Protein 3U8E (pdb70)

Secondary structure (DSSP, 8-state):
--S-EEGGGGT---PPPB--S-SS-TTTTHHHHHHHHHHHHHS----B-HHHHHHH-----HHHHHHHHHHHT-B-BTTTS---SS-------S---B---EEEEPPS-HHHHHHHHHHS-EEEEE---SHHHHT---SS-B--TT----GGG--EEEEEEEEEESSTT-EEEEEE-SB-TTSTBTTEEEEE-S-S-TT-GGGTTSS-EEEE----

Structure (mmCIF, N/CA/C/O backbone):
data_3U8E
#
_entry.id   3U8E
#
_cell.length_a   97.970
_cell.length_b   97.970
_cell.length_c   48.780
_cell.angle_alpha   90.00
_cell.angle_beta   90.00
_cell.angle_gamma   120.00
#
_symmetry.space_group_name_H-M   'H 3'
#
loop_
_entity.id
_entity.type
_entity.pdbx_description
1 polymer 'Papain-like Cysteine Protease'
2 non-polymer 'SODIUM ION'
3 non-polymer 'SULFATE ION'
4 non-polymer GLYCEROL
5 water water
#
loop_
_atom_site.group_PDB
_atom_site.id
_atom_site.type_symbol
_atom_site.label_atom_id
_atom_site.label_alt_id
_atom_site.label_comp_id
_atom_site.label_asym_id
_atom_site.label_entity_id
_atom_site.label_seq_id
_atom_site.pdbx_PDB_ins_code
_atom_site.Cartn_x
_atom_site.Cartn_y
_atom_site.Cartn_z
_atom_site.occupancy
_atom_site.B_iso_or_equiv
_atom_site.auth_seq_id
_atom_site.auth_comp_id
_atom_site.auth_asym_id
_atom_site.auth_atom_id
_atom_site.pdbx_PDB_model_num
ATOM 1 N N . ALA A 1 1 ? -9.643 -19.926 -19.300 1.00 22.48 1 ALA A N 1
ATOM 2 C CA . ALA A 1 1 ? -8.470 -19.404 -18.591 1.00 19.99 1 ALA A CA 1
ATOM 3 C C . ALA A 1 1 ? -7.316 -19.229 -19.628 1.00 18.89 1 ALA A C 1
ATOM 4 O O . ALA A 1 1 ? -7.291 -19.890 -20.677 1.00 20.04 1 ALA A O 1
ATOM 6 N N . PRO A 1 2 ? -6.331 -18.408 -19.306 1.00 16.34 2 PRO A N 1
ATOM 7 C CA . PRO A 1 2 ? -5.144 -18.277 -20.194 1.00 14.72 2 PRO A CA 1
ATOM 8 C C . PRO A 1 2 ? -4.306 -19.534 -20.227 1.00 12.92 2 PRO A C 1
ATOM 9 O O . PRO A 1 2 ? -4.460 -20.417 -19.360 1.00 13.30 2 PRO A O 1
ATOM 13 N N . ALA A 1 3 ? -3.445 -19.624 -21.230 1.00 12.47 3 ALA A N 1
ATOM 14 C CA . ALA A 1 3 ? -2.515 -20.745 -21.332 1.00 12.83 3 ALA A CA 1
ATOM 15 C C . ALA A 1 3 ? -1.426 -20.762 -20.258 1.00 12.80 3 ALA A C 1
ATOM 16 O O . ALA A 1 3 ? -0.926 -21.847 -19.892 1.00 13.07 3 ALA A O 1
ATOM 18 N N . SER A 1 4 ? -1.113 -19.602 -19.687 1.00 11.54 4 SER A N 1
ATOM 19 C CA .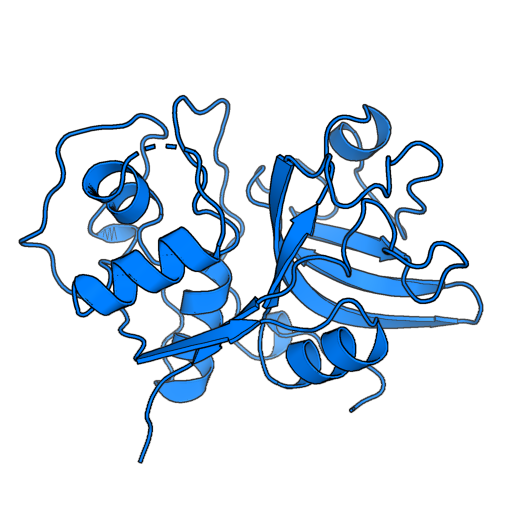 SER A 1 4 ? -0.195 -19.582 -18.586 1.00 11.36 4 SER A CA 1
ATOM 20 C C . SER A 1 4 ? -0.465 -18.341 -17.737 1.00 11.76 4 SER A C 1
ATOM 21 O O . SER A 1 4 ? -1.115 -17.403 -18.143 1.00 12.69 4 SER A O 1
ATOM 24 N N . ILE A 1 5 ? 0.013 -18.403 -16.507 1.00 9.88 5 ILE A N 1
ATOM 25 C CA . ILE A 1 5 ? 0.003 -17.236 -15.605 1.00 10.74 5 ILE A CA 1
ATOM 26 C C . ILE A 1 5 ? 1.117 -17.430 -14.586 1.00 9.92 5 ILE A C 1
ATOM 27 O O . ILE A 1 5 ? 1.437 -18.542 -14.184 1.00 9.80 5 ILE A O 1
ATOM 32 N N . ASP A 1 6 ? 1.677 -16.308 -14.155 1.00 9.72 6 ASP A N 1
ATOM 33 C CA . ASP A 1 6 ? 2.663 -16.360 -13.062 1.00 10.65 6 ASP A CA 1
ATOM 34 C C . ASP A 1 6 ? 2.434 -15.147 -12.183 1.00 9.64 6 ASP A C 1
ATOM 35 O O . ASP A 1 6 ? 2.842 -14.032 -12.533 1.00 10.81 6 ASP A O 1
ATOM 40 N N . TRP A 1 7 ? 1.768 -15.367 -11.018 1.00 9.54 7 TRP A N 1
ATOM 41 C CA . TRP A 1 7 ? 1.423 -14.217 -10.158 1.00 9.50 7 TRP A CA 1
ATOM 42 C C . TRP A 1 7 ? 2.651 -13.520 -9.596 1.00 8.04 7 TRP A C 1
ATOM 43 O O . TRP A 1 7 ? 2.558 -12.381 -9.113 1.00 9.96 7 TRP A O 1
ATOM 54 N N . ARG A 1 8 ? 3.837 -14.150 -9.639 1.00 9.65 8 ARG A N 1
ATOM 55 C CA . ARG A 1 8 ? 5.039 -13.475 -9.159 1.00 9.96 8 ARG A CA 1
ATOM 56 C C . ARG A 1 8 ? 5.359 -12.295 -10.057 1.00 10.80 8 ARG A C 1
ATOM 57 O O . ARG A 1 8 ? 5.914 -11.324 -9.652 1.00 13.18 8 ARG A O 1
ATOM 65 N N . LYS A 1 9 ? 5.073 -12.403 -11.362 1.00 12.02 9 LYS A N 1
ATOM 66 C CA . LYS A 1 9 ? 5.315 -11.336 -12.347 1.00 13.82 9 LYS A CA 1
ATOM 67 C C . LYS A 1 9 ? 4.233 -10.279 -12.317 1.00 14.76 9 LYS A C 1
ATOM 68 O O . LYS A 1 9 ? 4.323 -9.250 -12.951 1.00 18.52 9 LYS A O 1
ATOM 74 N N . LYS A 1 10 ? 3.178 -10.554 -11.585 1.00 14.44 10 LYS A N 1
ATOM 75 C CA . LYS A 1 10 ? 2.028 -9.630 -11.504 1.00 14.24 10 LYS A CA 1
ATOM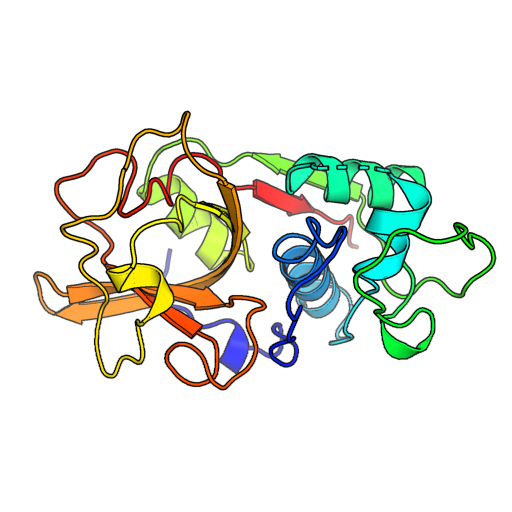 76 C C . LYS A 1 10 ? 1.889 -8.935 -10.185 1.00 14.40 10 LYS A C 1
ATOM 77 O O . LYS A 1 10 ? 0.826 -8.411 -9.827 1.00 17.96 10 LYS A O 1
ATOM 83 N N . GLY A 1 11 ? 2.925 -8.991 -9.368 1.00 13.97 11 GLY A N 1
ATOM 84 C CA . GLY A 1 11 ? 3.006 -8.208 -8.119 1.00 13.83 11 GLY A CA 1
ATOM 85 C C . GLY A 1 11 ? 2.150 -8.764 -7.003 1.00 11.29 11 GLY A C 1
ATOM 86 O O . GLY A 1 11 ? 1.691 -8.020 -6.089 1.00 13.48 11 GLY A O 1
ATOM 87 N N . ALA A 1 12 ? 1.865 -10.075 -6.985 1.00 9.80 12 ALA A N 1
ATOM 88 C CA . ALA A 1 12 ? 0.935 -10.633 -5.961 1.00 8.69 12 ALA A CA 1
ATOM 89 C C . ALA A 1 12 ? 1.611 -11.665 -5.064 1.00 7.67 12 ALA A C 1
ATOM 90 O O . ALA A 1 12 ? 0.840 -12.284 -4.302 1.00 9.26 12 ALA A O 1
ATOM 92 N N . VAL A 1 13 ? 2.936 -11.828 -5.074 1.00 7.36 13 VAL A N 1
ATOM 93 C CA . VAL A 1 13 ? 3.599 -12.867 -4.311 1.00 7.49 13 VAL A CA 1
ATOM 94 C C . VAL A 1 13 ? 4.748 -12.230 -3.539 1.00 8.71 13 VAL A C 1
ATOM 95 O O . VAL A 1 13 ? 5.565 -11.454 -4.108 1.00 8.82 13 VAL A O 1
ATOM 99 N N . THR A 1 14 ? 4.781 -12.461 -2.235 1.00 8.06 14 THR A N 1
ATOM 100 C CA . THR A 1 14 ? 5.859 -11.969 -1.364 1.00 8.16 14 THR A CA 1
ATOM 101 C C . THR A 1 14 ? 7.070 -12.924 -1.390 1.00 8.07 14 THR A C 1
ATOM 102 O O . THR A 1 14 ? 7.047 -13.983 -2.024 1.00 9.25 14 THR A O 1
ATOM 106 N N . SER A 1 15 ? 8.155 -12.510 -0.719 1.00 9.34 15 SER A N 1
ATOM 107 C CA . SER A 1 15 ? 9.326 -13.344 -0.632 1.00 9.26 15 SER A CA 1
ATOM 108 C C . SER A 1 15 ? 9.022 -14.765 -0.085 1.00 7.92 15 SER A C 1
ATOM 109 O O . SER A 1 15 ? 8.076 -14.947 0.690 1.00 8.96 15 SER A O 1
ATOM 112 N N . VAL A 1 16 ? 9.867 -15.743 -0.458 1.00 8.77 16 VAL A N 1
ATOM 113 C CA . VAL A 1 16 ? 9.799 -17.028 0.093 1.00 8.45 16 VAL A CA 1
ATOM 114 C C . VAL A 1 16 ? 10.230 -17.012 1.585 1.00 10.38 16 VAL A C 1
ATOM 115 O O . VAL A 1 16 ? 11.275 -16.464 1.940 1.00 10.55 16 VAL A O 1
ATOM 119 N N . LYS A 1 17 ? 9.436 -17.632 2.456 1.00 8.93 17 LYS A N 1
ATOM 120 C CA . LYS A 1 17 ? 9.722 -17.713 3.898 1.00 9.70 17 LYS A CA 1
ATOM 121 C C . LYS A 1 17 ? 10.362 -19.072 4.206 1.00 10.00 17 LYS A C 1
ATOM 122 O O . LYS A 1 17 ? 10.268 -20.043 3.425 1.00 10.31 17 LYS A O 1
ATOM 128 N N . ASP A 1 18 ? 11.029 -19.137 5.366 1.00 10.41 18 ASP A N 1
ATOM 129 C CA . ASP A 1 18 ? 11.690 -20.338 5.816 1.00 12.32 18 ASP A CA 1
ATOM 130 C C . ASP A 1 18 ? 11.171 -20.714 7.184 1.00 12.13 18 ASP A C 1
ATOM 131 O O . ASP A 1 18 ? 11.523 -20.092 8.226 1.00 13.17 18 ASP A O 1
ATOM 136 N N . GLN A 1 19 ? 10.364 -21.754 7.227 1.00 11.99 19 GLN A N 1
ATOM 137 C CA . GLN A 1 19 ? 9.799 -22.158 8.517 1.00 12.79 19 GLN A CA 1
ATOM 138 C C . GLN A 1 19 ? 10.736 -22.862 9.442 1.00 13.42 19 GLN A C 1
ATOM 139 O O . GLN A 1 19 ? 10.484 -22.918 10.674 1.00 15.11 19 GLN A O 1
ATOM 145 N N . GLY A 1 20 ? 11.859 -23.336 8.959 1.00 14.32 20 GLY A N 1
ATOM 146 C CA . GLY A 1 20 ? 12.747 -24.073 9.805 1.00 16.66 20 GLY A CA 1
ATOM 147 C C . GLY A 1 20 ? 12.158 -25.392 10.258 1.00 17.57 20 GLY A C 1
ATOM 148 O O . GLY A 1 20 ? 11.273 -25.963 9.608 1.00 18.23 20 GLY A O 1
ATOM 149 N N . ALA A 1 21 ? 12.609 -25.868 11.385 1.00 18.67 21 ALA A N 1
ATOM 150 C CA . A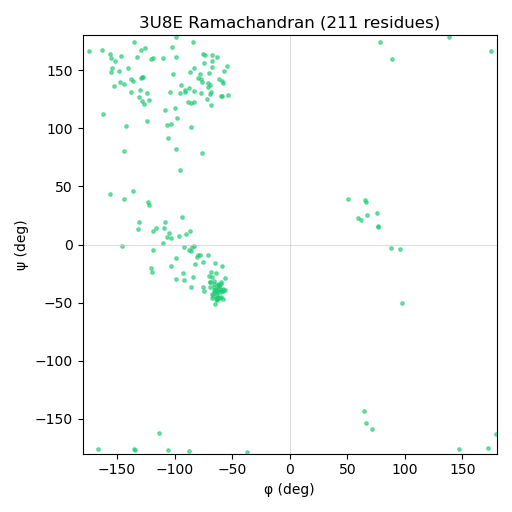LA A 1 21 ? 12.112 -27.094 12.010 1.00 18.00 21 ALA A CA 1
ATOM 151 C C . ALA A 1 21 ? 11.126 -26.605 13.090 1.00 17.57 21 ALA A C 1
ATOM 152 O O . ALA A 1 21 ? 11.450 -26.530 14.271 1.00 20.34 21 ALA A O 1
ATOM 154 N N . CYS A 1 22 ? 9.927 -26.321 12.696 1.00 19.39 22 CYS A N 1
ATOM 155 C CA . CYS A 1 22 ? 9.052 -25.618 13.584 1.00 19.40 22 CYS A CA 1
ATOM 156 C C . CYS A 1 22 ? 8.362 -26.544 14.567 1.00 19.05 22 CYS A C 1
ATOM 157 O O . CYS A 1 22 ? 8.160 -27.760 14.308 1.00 20.64 22 CYS A O 1
ATOM 160 N N . GLY A 1 23 ? 8.026 -25.985 15.727 1.00 20.21 23 GLY A N 1
ATOM 161 C CA . GLY A 1 23 ? 7.114 -26.649 16.629 1.00 22.46 23 GLY A CA 1
ATOM 162 C C . GLY A 1 23 ? 5.683 -26.538 16.112 1.00 21.11 23 GLY A C 1
ATOM 163 O O . GLY A 1 23 ? 4.924 -27.480 16.293 1.00 21.78 23 GLY A O 1
ATOM 164 N N . MET A 1 24 ? 5.282 -25.394 15.494 1.00 19.51 24 MET A N 1
ATOM 165 C CA . MET A 1 24 ? 3.887 -25.212 15.063 1.00 17.94 24 MET A CA 1
ATOM 166 C C . MET A 1 24 ? 3.929 -24.095 14.069 1.00 17.39 24 MET A C 1
ATOM 167 O O . MET A 1 24 ? 4.248 -22.954 14.415 1.00 17.40 24 MET A O 1
ATOM 172 N N . CYS A 1 25 ? 3.653 -24.436 12.824 1.00 15.32 25 CYS A N 1
ATOM 173 C CA . CYS A 1 25 ? 3.786 -23.444 11.751 1.00 14.92 25 CYS A CA 1
ATOM 174 C C . CYS A 1 25 ? 2.900 -23.822 10.571 1.00 12.19 25 CYS A C 1
ATOM 175 O O . CYS A 1 25 ? 3.295 -23.697 9.401 1.00 16.43 25 CYS A O 1
ATOM 178 N N . TRP A 1 26 ? 1.690 -24.238 10.850 1.00 14.10 26 TRP A N 1
ATOM 179 C CA . TRP A 1 26 ? 0.819 -24.865 9.843 1.00 13.63 26 TRP A CA 1
ATOM 180 C C . TRP A 1 26 ? 0.154 -23.912 8.872 1.00 14.06 26 TRP A C 1
ATOM 181 O O . TRP A 1 26 ? -0.451 -24.385 7.939 1.00 14.63 26 TRP A O 1
ATOM 192 N N . ALA A 1 27 ? 0.244 -22.589 9.112 1.00 12.93 27 ALA A N 1
ATOM 193 C CA . ALA A 1 27 ? -0.518 -21.620 8.328 1.00 12.42 27 ALA A CA 1
ATOM 194 C C . ALA A 1 27 ? 0.176 -21.062 7.122 1.00 12.68 27 ALA A C 1
ATOM 195 O O . ALA A 1 27 ? -0.452 -20.246 6.424 1.00 12.41 27 ALA A O 1
ATOM 197 N N . PHE A 1 28 ? 1.458 -21.438 6.836 1.00 12.40 28 PHE A N 1
ATOM 198 C CA . PHE A 1 28 ? 2.077 -20.985 5.580 1.00 13.54 28 PHE A CA 1
ATOM 199 C C . PHE A 1 28 ? 1.273 -21.729 4.513 1.00 16.93 28 PHE A C 1
ATOM 200 O O . PHE A 1 28 ? 0.601 -22.773 4.740 1.00 18.58 28 PHE A O 1
ATOM 208 N N . GLY A 1 29 ? 1.235 -21.130 3.392 1.00 15.78 29 GLY A N 1
ATOM 209 C CA . GLY A 1 29 ? 0.379 -21.641 2.304 1.00 14.04 29 GLY A CA 1
ATOM 210 C C . GLY A 1 29 ? -0.937 -20.859 2.305 1.00 13.54 29 GLY A C 1
ATOM 211 O O . GLY A 1 29 ? -1.358 -20.197 1.323 1.00 15.79 29 GLY A O 1
ATOM 212 N N . ALA A 1 30 ? -1.574 -20.744 3.454 1.00 11.82 30 ALA A N 1
ATOM 213 C CA . ALA A 1 30 ? -2.721 -19.903 3.584 1.00 11.13 30 ALA A CA 1
ATOM 214 C C . ALA A 1 30 ? -2.313 -18.435 3.618 1.00 10.73 30 ALA A C 1
ATOM 215 O O . ALA A 1 30 ? -2.987 -17.551 2.996 1.00 11.09 30 ALA A O 1
ATOM 217 N N . THR A 1 31 ? -1.227 -18.147 4.299 1.00 11.57 31 THR A N 1
ATOM 218 C CA . THR A 1 31 ? -0.777 -16.778 4.416 1.00 11.14 31 THR A CA 1
ATOM 219 C C . THR A 1 31 ? -0.492 -16.188 3.012 1.00 9.12 31 THR A C 1
ATOM 220 O O . THR A 1 31 ? -0.925 -15.058 2.733 1.00 9.02 31 THR A O 1
ATOM 224 N N . GLY A 1 32 ? 0.188 -16.936 2.148 1.00 9.97 32 GLY A N 1
ATOM 225 C CA . GLY A 1 32 ? 0.463 -16.380 0.818 1.00 9.65 32 GLY A CA 1
ATOM 226 C C . GLY A 1 32 ? -0.820 -16.178 0.010 1.00 8.13 32 GLY A C 1
ATOM 227 O O . GLY A 1 32 ? -0.876 -15.268 -0.841 1.00 9.40 32 GLY A O 1
ATOM 228 N N . ALA A 1 33 ? -1.869 -17.017 0.213 1.00 8.02 33 ALA A N 1
ATOM 229 C CA . ALA A 1 33 ? -3.113 -16.792 -0.518 1.00 8.70 33 ALA A CA 1
ATOM 230 C C . ALA A 1 33 ? -3.759 -15.456 -0.074 1.00 8.43 33 ALA A C 1
ATOM 231 O O . ALA A 1 33 ? -4.334 -14.713 -0.891 1.00 8.53 33 ALA A O 1
ATOM 233 N N . ILE A 1 34 ? -3.711 -15.123 1.250 1.00 8.46 34 ILE A N 1
ATOM 234 C CA . ILE A 1 34 ? -4.223 -13.847 1.754 1.00 8.08 34 ILE A CA 1
ATOM 235 C C . ILE A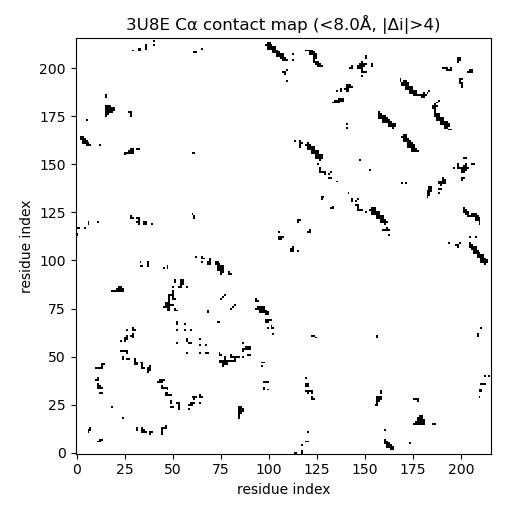 1 34 ? -3.389 -12.738 1.116 1.00 8.37 34 ILE A C 1
ATOM 236 O O . ILE A 1 34 ? -3.944 -11.718 0.726 1.00 8.68 34 ILE A O 1
ATOM 241 N N . GLU A 1 35 ? -2.070 -12.888 1.128 1.00 8.17 35 GLU A N 1
ATOM 242 C CA . GLU A 1 35 ? -1.218 -11.864 0.547 1.00 8.60 35 GLU A CA 1
ATOM 243 C C . GLU A 1 35 ? -1.592 -11.604 -0.905 1.00 7.54 35 GLU A C 1
ATOM 244 O O . GLU A 1 35 ? -1.566 -10.470 -1.379 1.00 9.15 35 GLU A O 1
ATOM 250 N N . GLY A 1 36 ? -1.924 -12.666 -1.642 1.00 7.96 36 GLY A N 1
ATOM 251 C CA . GLY A 1 36 ? -2.266 -12.540 -3.067 1.00 8.32 36 GLY A CA 1
ATOM 252 C C . GLY A 1 36 ? -3.532 -11.740 -3.224 1.00 8.55 36 GLY A C 1
ATOM 253 O O . GLY A 1 36 ? -3.534 -10.797 -4.026 1.00 9.37 36 GLY A O 1
ATOM 254 N N . ILE A 1 37 ? -4.617 -12.074 -2.527 1.00 8.59 37 ILE A N 1
ATOM 255 C CA . ILE A 1 37 ? -5.841 -11.333 -2.748 1.00 9.34 37 ILE A CA 1
ATOM 256 C C . ILE A 1 37 ? -5.727 -9.907 -2.215 1.00 8.97 37 ILE A C 1
ATOM 257 O O . ILE A 1 37 ? -6.274 -8.956 -2.785 1.00 9.60 37 ILE A O 1
ATOM 262 N N . ASP A 1 38 ? -4.953 -9.699 -1.130 1.00 8.71 38 ASP A N 1
ATOM 263 C CA . ASP A 1 38 ? -4.752 -8.338 -0.580 1.00 9.31 38 ASP A CA 1
ATOM 264 C C . ASP A 1 38 ? -4.012 -7.496 -1.708 1.00 9.18 38 ASP A C 1
ATOM 265 O O . ASP A 1 38 ? -4.342 -6.343 -1.928 1.00 8.86 38 ASP A O 1
ATOM 270 N N . ALA A 1 39 ? -3.002 -8.055 -2.383 1.00 8.88 39 ALA A N 1
ATOM 271 C CA . ALA A 1 39 ? -2.275 -7.302 -3.378 1.00 8.65 39 ALA A CA 1
ATOM 272 C C . ALA A 1 39 ? -3.183 -6.974 -4.563 1.00 8.77 39 ALA A C 1
ATOM 273 O O . ALA A 1 39 ? -3.204 -5.829 -5.075 1.00 10.36 39 ALA A O 1
ATOM 275 N N . ILE A 1 40 ? -3.940 -7.966 -5.004 1.00 8.52 40 ILE A N 1
ATOM 276 C CA . ILE A 1 40 ? -4.773 -7.755 -6.176 1.00 9.27 40 ILE A CA 1
ATOM 277 C C . ILE A 1 40 ? -5.808 -6.680 -5.910 1.00 8.95 40 ILE A C 1
ATOM 278 O O . ILE A 1 40 ? -6.086 -5.818 -6.774 1.00 11.47 40 ILE A O 1
ATOM 283 N N . THR A 1 41 ? -6.406 -6.676 -4.723 1.00 9.81 41 THR A N 1
ATOM 284 C CA . THR A 1 41 ? -7.554 -5.799 -4.477 1.00 10.01 41 THR A CA 1
ATOM 285 C C . THR A 1 41 ? -7.158 -4.421 -3.864 1.00 9.97 41 THR A C 1
ATOM 286 O O . THR A 1 41 ? -7.930 -3.478 -3.962 1.00 11.66 41 THR A O 1
ATOM 290 N N . THR A 1 42 ? -5.999 -4.320 -3.165 1.00 9.71 42 THR A N 1
ATOM 291 C CA . THR A 1 42 ? -5.713 -3.093 -2.422 1.00 9.89 42 THR A CA 1
ATOM 292 C C . THR A 1 42 ? -4.422 -2.417 -2.957 1.00 8.62 42 THR A C 1
ATOM 293 O O . THR A 1 42 ? -4.096 -1.290 -2.510 1.00 9.31 42 THR A O 1
ATOM 297 N N . GLY A 1 43 ? -3.696 -3.056 -3.911 1.00 8.47 43 GLY A N 1
ATOM 298 C CA . GLY A 1 43 ? -2.473 -2.426 -4.449 1.00 8.99 43 GLY A CA 1
ATOM 299 C C . GLY A 1 43 ? -1.278 -2.529 -3.508 1.00 8.37 43 GLY A C 1
ATOM 300 O O . GLY A 1 43 ? -0.306 -1.778 -3.654 1.00 9.67 43 GLY A O 1
ATOM 301 N N . ARG A 1 44 ? -1.357 -3.424 -2.515 1.00 8.99 44 ARG A N 1
ATOM 302 C CA . ARG A 1 44 ? -0.354 -3.495 -1.461 1.00 8.03 44 ARG A CA 1
ATOM 303 C C . ARG A 1 44 ? 0.202 -4.881 -1.334 1.00 7.13 44 ARG A C 1
ATOM 304 O O . ARG A 1 44 ? -0.612 -5.813 -1.085 1.00 9.48 44 ARG A O 1
ATOM 312 N N . LEU A 1 45 ? 1.496 -5.044 -1.504 1.00 8.03 45 LEU A N 1
ATOM 313 C CA . LEU A 1 45 ? 2.097 -6.385 -1.430 1.00 8.85 45 LEU A CA 1
ATOM 314 C C . LEU A 1 45 ? 2.876 -6.481 -0.101 1.00 8.30 45 LEU A C 1
ATOM 315 O O . LEU A 1 45 ? 3.936 -5.827 0.016 1.00 10.07 45 LEU A O 1
ATOM 320 N N . ILE A 1 46 ? 2.297 -7.168 0.889 1.00 9.16 46 ILE A N 1
ATOM 321 C CA . ILE A 1 46 ? 2.798 -7.122 2.276 1.00 10.46 46 ILE A CA 1
ATOM 322 C C . ILE A 1 46 ? 2.755 -8.562 2.840 1.00 9.28 46 ILE A C 1
ATOM 323 O O . ILE A 1 46 ? 1.719 -9.253 2.714 1.00 10.85 46 ILE A O 1
ATOM 328 N N . SER A 1 47 ? 3.854 -9.016 3.454 1.00 8.02 47 SER A N 1
ATOM 329 C CA . SER A 1 47 ? 3.789 -10.317 4.114 1.00 8.41 47 SER A CA 1
ATOM 330 C C . SER A 1 47 ? 2.951 -10.266 5.358 1.00 8.61 47 SER A C 1
ATOM 331 O O . SER A 1 47 ? 3.130 -9.305 6.186 1.00 8.60 47 SER A O 1
ATOM 334 N N . VAL A 1 48 ? 2.087 -11.276 5.531 1.00 8.27 48 VAL A N 1
ATOM 335 C CA . VAL A 1 48 ? 1.217 -11.270 6.708 1.00 9.18 48 VAL A CA 1
ATOM 336 C C . VAL A 1 48 ? 1.749 -12.248 7.793 1.00 8.25 48 VAL A C 1
ATOM 337 O O . VAL A 1 48 ? 2.637 -13.075 7.512 1.00 9.90 48 VAL A O 1
ATOM 341 N N . SER A 1 49 ? 1.161 -12.178 8.986 1.00 9.30 49 SER A N 1
ATOM 342 C CA . SER A 1 49 ? 1.749 -12.910 10.132 1.00 9.90 49 SER A CA 1
ATOM 343 C C . SER A 1 49 ? 1.261 -14.317 10.174 1.00 10.14 49 SER A C 1
ATOM 344 O O . SER A 1 49 ? 0.230 -14.616 10.808 1.00 10.34 49 SER A O 1
ATOM 347 N N . GLU A 1 50 ? 2.072 -15.249 9.711 1.00 10.11 50 GLU A N 1
ATOM 348 C CA . GLU A 1 50 ? 1.767 -16.676 9.882 1.00 11.05 50 GLU A CA 1
ATOM 349 C C . GLU A 1 50 ? 1.744 -16.975 11.397 1.00 10.66 50 GLU A C 1
ATOM 350 O O . GLU A 1 50 ? 0.944 -17.777 11.875 1.00 11.92 50 GLU A O 1
ATOM 356 N N . GLN A 1 51 ? 2.614 -16.294 12.149 1.00 10.70 51 GLN A N 1
ATOM 357 C CA . GLN A 1 51 ? 2.737 -16.569 13.617 1.00 10.44 51 GLN A CA 1
ATOM 358 C C . GLN A 1 51 ? 1.474 -16.198 14.371 1.00 11.35 51 GLN A C 1
ATOM 359 O O . GLN A 1 51 ? 1.088 -16.919 15.291 1.00 12.17 51 GLN A O 1
ATOM 365 N N . GLN A 1 52 ? 0.816 -15.117 13.971 1.00 10.41 52 GLN A N 1
ATOM 366 C CA . GLN A 1 52 ? -0.407 -14.682 14.687 1.00 11.43 52 GLN A CA 1
ATOM 367 C C . GLN A 1 52 ? -1.485 -15.740 14.531 1.00 12.38 52 GLN A C 1
ATOM 368 O O . GLN A 1 52 ? -2.202 -16.072 15.494 1.00 13.45 52 GLN A O 1
ATOM 374 N N . ILE A 1 53 ? -1.632 -16.363 13.358 1.00 12.04 53 ILE A N 1
ATOM 375 C CA . ILE A 1 53 ? -2.648 -17.416 13.180 1.00 12.72 53 ILE A CA 1
ATOM 376 C C . ILE A 1 53 ? -2.334 -18.598 14.105 1.00 13.78 53 ILE A C 1
ATOM 377 O O . ILE A 1 53 ? -3.202 -19.130 14.784 1.00 14.54 53 ILE A O 1
ATOM 382 N N . VAL A 1 54 ? -1.068 -19.017 14.141 1.00 13.31 54 VAL A N 1
ATOM 383 C CA . VAL A 1 54 ? -0.646 -20.149 14.971 1.00 14.99 54 VAL A CA 1
ATOM 384 C C . VAL A 1 54 ? -0.899 -19.828 16.454 1.00 16.05 54 VAL A C 1
ATOM 385 O O . VAL A 1 54 ? -1.435 -20.670 17.198 1.00 17.16 54 VAL A O 1
ATOM 389 N N . ASP A 1 55 ? -0.526 -18.604 16.882 1.00 15.38 55 ASP A N 1
ATOM 390 C CA . ASP A 1 55 ? -0.622 -18.327 18.327 1.00 16.25 55 ASP A CA 1
ATOM 391 C C . ASP A 1 55 ? -2.075 -18.249 18.772 1.00 16.29 55 ASP A C 1
ATOM 392 O O . ASP A 1 55 ? -2.400 -18.562 19.919 1.00 17.58 55 ASP A O 1
ATOM 397 N N . CYS A 1 56 ? -2.960 -17.772 17.873 1.00 16.02 56 CYS A N 1
ATOM 398 C CA . CYS A 1 56 ? -4.318 -17.304 18.208 1.00 17.85 56 CYS A CA 1
ATOM 399 C C . CYS A 1 56 ? -5.383 -18.340 17.825 1.00 18.37 56 CYS A C 1
ATOM 400 O O . CYS A 1 56 ? -6.507 -18.302 18.329 1.00 21.12 56 CYS A O 1
ATOM 403 N N . ASP A 1 57 ? -5.000 -19.269 16.937 1.00 21.14 57 ASP A N 1
ATOM 404 C CA . ASP A 1 57 ? -5.749 -20.431 16.551 1.00 20.91 57 ASP A CA 1
ATOM 405 C C . ASP A 1 57 ? -5.127 -21.872 16.724 1.00 22.23 57 ASP A C 1
ATOM 406 O O . ASP A 1 57 ? -5.416 -22.739 15.888 0.70 22.89 57 ASP A O 1
ATOM 411 N N . THR A 1 58 ? -4.306 -22.158 17.739 0.90 22.28 58 THR A N 1
ATOM 412 C CA . THR A 1 58 ? -3.908 -23.559 17.928 0.90 23.77 58 THR A CA 1
ATOM 413 C C . THR A 1 58 ? -4.207 -24.074 19.375 0.90 24.84 58 THR A C 1
ATOM 414 O O . THR A 1 58 ? -3.273 -24.134 20.244 0.90 26.85 58 THR A O 1
ATOM 418 N N . GLY A 1 65 ? -2.498 -28.314 14.786 1.00 29.58 65 GLY A N 1
ATOM 419 C CA . GLY A 1 65 ? -2.430 -28.328 13.306 1.00 30.46 65 GLY A CA 1
ATOM 420 C C . GLY A 1 65 ? -3.612 -27.547 12.725 1.00 29.21 65 GLY A C 1
ATOM 421 O O . GLY A 1 65 ? -4.378 -26.962 13.522 1.00 31.96 65 GLY A O 1
ATOM 422 N N . GLY A 1 66 ? -3.742 -27.477 11.380 1.00 26.20 66 GLY A N 1
ATOM 423 C CA . GLY A 1 66 ? -4.936 -26.922 10.759 1.00 23.35 66 GLY A CA 1
ATOM 424 C C . GLY A 1 66 ? -4.654 -26.884 9.262 1.00 21.94 66 GLY A C 1
ATOM 425 O O . GLY A 1 66 ? -3.497 -27.061 8.774 1.00 21.30 66 GLY A O 1
ATOM 426 N N . ASP A 1 67 ? -5.732 -26.672 8.525 1.00 19.91 67 ASP A N 1
ATOM 427 C CA . ASP A 1 67 ? -5.583 -26.508 7.068 1.00 18.87 67 ASP A CA 1
ATOM 428 C C . ASP A 1 67 ? -5.766 -25.043 6.660 1.00 17.11 67 ASP A C 1
ATOM 429 O O . ASP A 1 67 ? -5.864 -24.161 7.513 1.00 18.97 67 ASP A O 1
ATOM 434 N N . ALA A 1 68 ? -5.725 -24.771 5.359 1.00 16.66 68 ALA A N 1
ATOM 435 C CA . ALA A 1 68 ? -5.823 -23.401 4.911 1.00 15.47 68 ALA A CA 1
ATOM 436 C C . ALA A 1 68 ? -7.155 -22.834 5.310 1.00 14.67 68 ALA A C 1
ATOM 437 O O . ALA A 1 68 ? -7.196 -21.680 5.678 1.00 13.61 68 ALA A O 1
ATOM 439 N N . ASP A 1 69 ? -8.260 -23.592 5.251 1.00 13.63 69 ASP A N 1
ATOM 440 C CA . ASP A 1 69 ? -9.529 -22.994 5.609 1.00 15.26 69 ASP A CA 1
ATOM 441 C C . ASP A 1 69 ? -9.617 -22.656 7.060 1.00 14.27 69 ASP A C 1
ATOM 442 O O . ASP A 1 69 ? -10.297 -21.694 7.414 1.00 14.39 69 ASP A O 1
ATOM 447 N N . ASP A 1 70 ? -8.899 -23.382 7.910 1.00 15.38 70 ASP A N 1
ATOM 448 C CA . ASP A 1 70 ? -8.891 -22.973 9.329 1.00 13.27 70 ASP A CA 1
ATOM 449 C C . ASP A 1 70 ? -8.225 -21.589 9.462 1.00 13.32 70 ASP A C 1
ATOM 450 O O . ASP A 1 70 ? -8.648 -20.759 10.233 1.00 14.06 70 ASP A O 1
ATOM 455 N N . ALA A 1 71 ? -7.166 -21.360 8.730 1.00 13.39 71 ALA A N 1
ATOM 456 C CA . ALA A 1 71 ? -6.479 -20.069 8.739 1.00 13.54 71 ALA A CA 1
ATOM 457 C C . ALA A 1 71 ? -7.445 -18.979 8.210 1.00 12.80 71 ALA A C 1
ATOM 458 O O . ALA A 1 71 ? -7.563 -17.884 8.801 1.00 13.45 71 ALA A O 1
ATOM 460 N N . PHE A 1 72 ? -8.119 -19.259 7.066 1.00 11.74 72 PHE A N 1
ATOM 461 C CA . PHE A 1 72 ? -9.020 -18.240 6.482 1.00 12.97 72 PHE A CA 1
ATOM 462 C C . PHE A 1 72 ? -10.120 -17.922 7.523 1.00 12.27 72 PHE A C 1
ATOM 463 O O . PHE A 1 72 ? -10.494 -16.750 7.753 1.00 13.33 72 PHE A O 1
ATOM 471 N N . ARG A 1 73 ? -10.693 -18.992 8.120 1.00 13.27 73 ARG A N 1
ATOM 472 C CA . ARG A 1 73 ? -11.742 -18.767 9.105 1.00 12.27 73 ARG A CA 1
ATOM 473 C C . ARG A 1 73 ? -11.271 -17.902 1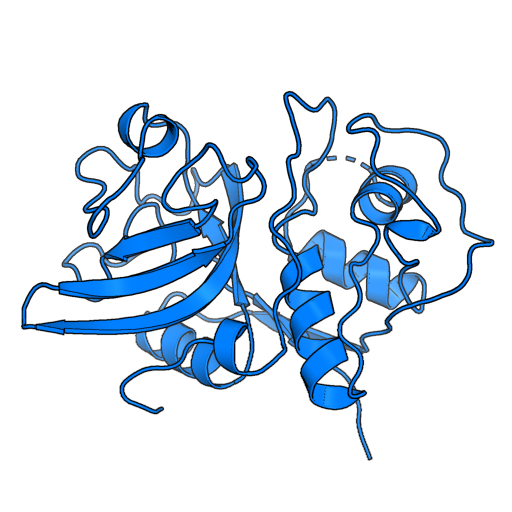0.287 1.00 13.04 73 ARG A C 1
ATOM 474 O O . ARG A 1 73 ? -12.046 -17.011 10.758 1.00 14.83 73 ARG A O 1
ATOM 482 N N . TRP A 1 74 ? -10.018 -18.146 10.746 1.00 12.97 74 TRP A N 1
ATOM 483 C CA . TRP A 1 74 ? -9.566 -17.346 11.876 1.00 12.42 74 TRP A CA 1
ATOM 484 C C . TRP A 1 74 ? -9.409 -15.875 11.446 1.00 13.14 74 TRP A C 1
ATOM 485 O O . TRP A 1 74 ? -9.796 -14.948 12.210 1.00 12.49 74 TRP A O 1
ATOM 496 N N . VAL A 1 75 ? -8.781 -15.639 10.289 1.00 12.60 75 VAL A N 1
ATOM 497 C CA . VAL A 1 75 ? -8.593 -14.232 9.827 1.00 12.05 75 VAL A CA 1
ATOM 498 C C . VAL A 1 75 ? -9.941 -13.508 9.644 1.00 11.76 75 VAL A C 1
ATOM 499 O O . VAL A 1 75 ? -10.098 -12.319 10.075 1.00 13.25 75 VAL A O 1
ATOM 503 N N . ILE A 1 76 ? -10.948 -14.213 9.118 1.00 12.23 76 ILE A N 1
ATOM 504 C CA . ILE A 1 76 ? -12.248 -13.604 8.974 1.00 12.23 76 ILE A CA 1
ATOM 505 C C . ILE A 1 76 ? -12.839 -13.269 10.369 1.00 13.56 76 ILE A C 1
ATOM 506 O O . ILE A 1 76 ? -13.283 -12.153 10.633 1.00 14.32 76 ILE A O 1
ATOM 511 N N . THR A 1 77 ? -12.766 -14.241 11.285 1.00 13.72 77 THR A N 1
ATOM 512 C CA . THR A 1 77 ? -13.289 -14.043 12.643 1.00 15.25 77 THR A CA 1
ATOM 513 C C . THR A 1 77 ? -12.579 -12.910 13.396 1.00 13.09 77 THR A C 1
ATOM 514 O O . THR A 1 77 ? -13.220 -12.170 14.180 1.00 14.87 77 THR A O 1
ATOM 518 N N . ASN A 1 78 ? -11.267 -12.735 13.180 1.00 12.75 78 ASN A N 1
ATOM 519 C CA . ASN A 1 78 ? -10.554 -11.713 13.887 1.00 12.04 78 ASN A CA 1
ATOM 520 C C . ASN A 1 78 ? -10.729 -10.322 13.282 1.00 12.43 78 ASN A C 1
ATOM 521 O O . ASN A 1 78 ? -10.317 -9.310 13.897 1.00 14.55 78 ASN A O 1
ATOM 526 N N . GLY A 1 79 ? -11.323 -10.255 12.076 1.00 11.07 79 GLY A N 1
ATOM 527 C CA . GLY A 1 79 ? -11.446 -9.008 11.349 1.00 13.48 79 GLY A CA 1
ATOM 528 C C . GLY A 1 79 ? -10.143 -8.577 10.694 1.00 11.55 79 GLY A C 1
ATOM 529 O O . GLY A 1 79 ? -9.997 -7.413 10.317 1.00 14.02 79 GLY A O 1
ATOM 530 N N . GLY A 1 80 ? -9.182 -9.490 10.590 1.00 11.93 80 GLY A N 1
ATOM 531 C CA . GLY A 1 80 ? -7.960 -9.218 9.799 1.00 10.24 80 GLY A CA 1
ATOM 532 C C . GLY A 1 80 ? -6.777 -9.913 10.428 1.00 11.29 80 GLY A C 1
ATOM 533 O O . GLY A 1 80 ? -6.884 -10.675 11.417 1.00 12.07 80 GLY A O 1
ATOM 534 N N . ILE A 1 81 ? -5.626 -9.667 9.844 1.00 10.16 81 ILE A N 1
ATOM 535 C CA . ILE A 1 81 ? -4.360 -10.272 10.246 1.00 9.98 81 ILE A CA 1
ATOM 536 C C . ILE A 1 81 ? -3.270 -9.201 10.232 1.00 9.09 81 ILE A C 1
ATOM 537 O O . ILE A 1 81 ? -3.225 -8.341 9.329 1.00 10.07 81 ILE A O 1
ATOM 542 N N . ALA A 1 82 ? -2.348 -9.282 11.206 1.00 9.82 82 ALA A N 1
ATOM 543 C CA . ALA A 1 82 ? -1.243 -8.396 11.324 1.00 9.73 82 ALA A CA 1
ATOM 544 C C . ALA A 1 82 ? -0.176 -8.710 10.228 1.00 9.35 82 ALA A C 1
ATOM 545 O O . ALA A 1 82 ? -0.182 -9.773 9.604 1.00 10.17 82 ALA A O 1
ATOM 547 N N . SER A 1 83 ? 0.739 -7.750 9.992 1.00 9.36 83 SER A N 1
ATOM 548 C CA . SER A 1 83 ? 1.881 -8.038 9.104 1.00 9.93 83 SER A CA 1
ATOM 549 C C . SER A 1 83 ? 2.895 -8.928 9.783 1.00 10.29 83 SER A C 1
ATOM 550 O O . SER A 1 83 ? 2.992 -8.936 11.039 1.00 10.21 83 SER A O 1
ATOM 553 N N . ASP A 1 84 ? 3.690 -9.644 9.017 1.00 8.75 84 ASP A N 1
ATOM 554 C CA . ASP A 1 84 ? 4.803 -10.417 9.532 1.00 8.50 84 ASP A CA 1
ATOM 555 C C . ASP A 1 84 ? 5.780 -9.475 10.205 1.00 10.58 84 ASP A C 1
ATOM 556 O O . ASP A 1 84 ? 6.384 -9.870 11.228 1.00 12.13 84 ASP A O 1
ATOM 561 N N . ALA A 1 85 ? 5.981 -8.242 9.712 1.00 10.08 85 ALA A N 1
ATOM 562 C CA . ALA A 1 85 ? 6.925 -7.313 10.355 1.00 11.14 85 ALA A CA 1
ATOM 563 C C . ALA A 1 85 ? 6.473 -6.958 11.750 1.00 11.54 85 ALA A C 1
ATOM 564 O O . ALA A 1 85 ? 7.313 -6.866 12.680 1.00 12.81 85 ALA A O 1
ATO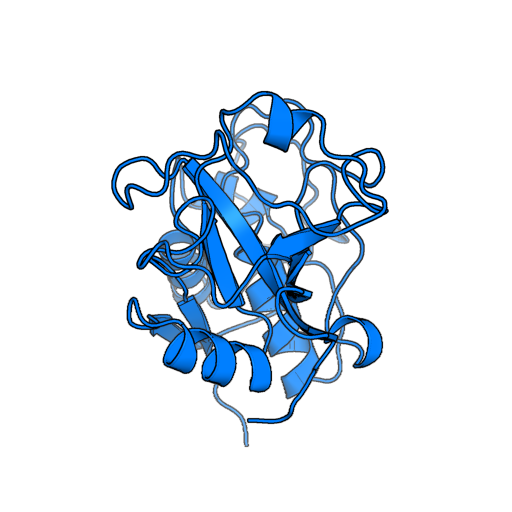M 566 N N . ASN A 1 86 ? 5.175 -6.745 11.962 1.00 10.67 86 ASN A N 1
ATOM 567 C CA . ASN A 1 86 ? 4.647 -6.332 13.293 1.00 11.12 86 ASN A CA 1
ATOM 568 C C . ASN A 1 86 ? 4.456 -7.508 14.200 1.00 11.91 86 ASN A C 1
ATOM 569 O O . ASN A 1 86 ? 4.362 -7.310 15.393 1.00 14.46 86 ASN A O 1
ATOM 574 N N . TYR A 1 87 ? 4.421 -8.725 13.679 1.00 11.21 87 TYR A N 1
ATOM 575 C CA . TYR A 1 87 ? 4.137 -9.917 14.495 1.00 12.67 87 TYR A CA 1
ATOM 576 C C . TYR A 1 87 ? 4.994 -11.039 13.954 1.00 10.49 87 TYR A C 1
ATOM 577 O O . TYR A 1 87 ? 4.560 -11.890 13.153 1.00 11.04 87 TYR A O 1
ATOM 586 N N . PRO A 1 88 ? 6.264 -11.053 14.336 1.00 12.15 88 PRO A N 1
ATOM 587 C CA . PRO A 1 88 ? 7.191 -11.909 13.626 1.00 13.86 88 PRO A CA 1
ATOM 588 C C . PRO A 1 88 ? 7.104 -13.420 13.921 1.00 14.29 88 PRO A C 1
ATOM 589 O O . PRO A 1 88 ? 6.522 -13.869 14.908 1.00 13.67 88 PRO A O 1
ATOM 593 N N . TYR A 1 89 ? 7.712 -14.180 13.049 1.00 13.16 89 TYR A N 1
ATOM 594 C CA . TYR A 1 89 ? 7.714 -15.638 13.079 1.00 14.13 89 TYR A CA 1
ATOM 595 C C . TYR A 1 89 ? 8.669 -16.189 14.130 1.00 14.41 89 TYR A C 1
ATOM 596 O O . TYR A 1 89 ? 9.836 -15.746 14.220 1.00 17.72 89 TYR A O 1
ATOM 605 N N . THR A 1 90 ? 8.169 -17.106 14.932 1.00 15.10 90 THR A N 1
ATOM 606 C CA . THR A 1 90 ? 9.105 -17.838 15.798 1.00 16.93 90 THR A CA 1
ATOM 607 C C . THR A 1 90 ? 9.085 -19.333 15.537 1.00 18.36 90 THR A C 1
ATOM 608 O O . THR A 1 90 ? 9.991 -20.034 15.932 1.00 20.35 90 THR A O 1
ATOM 612 N N . GLY A 1 91 ? 8.010 -19.858 14.993 1.00 18.22 91 GLY A N 1
ATOM 613 C CA . GLY A 1 91 ? 7.927 -21.294 14.720 1.00 19.13 91 GLY A CA 1
ATOM 614 C C . GLY A 1 91 ? 7.410 -22.072 15.908 1.00 18.17 91 GLY A C 1
ATOM 615 O O . GLY A 1 91 ? 7.296 -23.298 15.840 1.00 19.50 91 GLY A O 1
ATOM 616 N N . VAL A 1 92 ? 7.156 -21.383 17.037 1.00 19.53 92 VAL A N 1
ATOM 617 C CA . VAL A 1 92 ? 6.684 -22.095 18.216 1.00 19.78 92 VAL A CA 1
ATOM 618 C C . VAL A 1 92 ? 5.429 -21.390 18.725 1.00 20.27 92 VAL A C 1
ATOM 619 O O . VAL A 1 92 ? 5.284 -20.172 18.571 1.00 19.79 92 VAL A O 1
ATOM 623 N N . ASP A 1 93 ? 4.466 -22.139 19.236 1.00 20.68 93 ASP A N 1
ATOM 624 C CA . ASP A 1 93 ? 3.239 -21.503 19.663 1.00 20.02 93 ASP A CA 1
ATOM 625 C C . ASP A 1 93 ? 3.557 -20.656 20.903 1.00 19.20 93 ASP A C 1
ATOM 626 O O . ASP A 1 93 ? 4.215 -21.102 21.859 1.00 20.97 93 ASP A O 1
ATOM 631 N N . GLY A 1 94 ? 3.123 -19.388 20.841 1.00 18.29 94 GLY A N 1
ATOM 632 C CA . GLY A 1 94 ? 3.307 -18.482 21.963 1.00 16.30 94 GLY A CA 1
ATOM 633 C C . GLY A 1 94 ? 2.035 -17.713 22.226 1.00 16.95 94 GLY A C 1
ATOM 634 O O . GLY A 1 94 ? 0.986 -17.969 21.625 1.00 17.75 94 GLY A O 1
ATOM 635 N N . THR A 1 95 ? 2.115 -16.785 23.181 1.00 16.70 95 THR A N 1
ATOM 636 C CA . THR A 1 95 ? 0.959 -15.951 23.554 1.00 15.82 95 THR A CA 1
ATOM 637 C C . THR A 1 95 ? 0.355 -15.242 22.363 1.00 16.38 95 THR A C 1
ATOM 638 O O . THR A 1 95 ? 1.052 -14.599 21.600 1.00 16.07 95 THR A O 1
ATOM 642 N N . CYS A 1 96 ? -0.945 -15.380 22.215 1.00 16.02 96 CYS A N 1
ATOM 643 C CA . CYS A 1 96 ? -1.663 -14.615 21.178 1.00 16.49 96 CYS A CA 1
ATOM 644 C C . CYS A 1 96 ? -1.782 -13.114 21.498 1.00 16.25 96 CYS A C 1
ATOM 645 O O . CYS A 1 96 ? -2.347 -12.680 22.534 1.00 17.48 96 CYS A O 1
ATOM 648 N N . ASP A 1 97 ? -1.329 -12.302 20.568 1.00 15.96 97 ASP A N 1
ATOM 649 C CA . ASP A 1 97 ? -1.475 -10.862 20.701 1.00 16.56 97 ASP A CA 1
ATOM 650 C C . ASP A 1 97 ? -2.537 -10.381 19.695 1.00 15.45 97 ASP A C 1
ATOM 651 O O . ASP A 1 97 ? -2.375 -10.499 18.474 1.00 17.68 97 ASP A O 1
ATOM 656 N N . LEU A 1 98 ? -3.656 -9.844 20.188 1.00 18.31 98 LEU A N 1
ATOM 657 C CA . LEU A 1 98 ? -4.726 -9.330 19.290 1.00 18.37 98 LEU A CA 1
ATOM 658 C C . LEU A 1 98 ? -4.662 -7.802 19.115 1.00 20.18 98 LEU A C 1
ATOM 659 O O . LEU A 1 98 ? -5.320 -7.265 18.244 1.00 23.66 98 LEU A O 1
ATOM 664 N N . ASN A 1 99 ? -3.849 -7.123 19.935 1.00 19.11 99 ASN A N 1
ATOM 665 C CA . ASN A 1 99 ? -3.799 -5.667 19.855 1.00 20.77 99 ASN A CA 1
ATOM 666 C C . ASN A 1 99 ? -2.599 -5.318 18.930 1.00 20.24 99 ASN A C 1
ATOM 667 O O . ASN A 1 99 ? -1.566 -4.817 19.421 0.90 24.45 99 ASN A O 1
ATOM 672 N N . LYS A 1 100 ? -2.638 -5.683 17.651 1.00 18.00 100 LYS A N 1
ATOM 673 C CA A LYS A 1 100 ? -1.555 -5.420 16.717 0.50 16.26 100 LYS A CA 1
ATOM 674 C CA B LYS A 1 100 ? -1.555 -5.424 16.706 0.50 16.27 100 LYS A CA 1
ATOM 675 C C . LYS A 1 100 ? -2.237 -4.790 15.523 1.00 13.92 100 LYS A C 1
ATOM 676 O O . LYS A 1 100 ? -3.390 -5.084 15.253 1.00 15.24 100 LYS A O 1
ATOM 687 N N . PRO A 1 101 ? -1.529 -3.916 14.782 1.00 13.56 101 PRO A N 1
ATOM 688 C CA . PRO A 1 101 ? -2.151 -3.308 13.582 1.00 12.42 101 PRO A CA 1
ATOM 689 C C . PRO A 1 101 ? -2.604 -4.415 12.613 1.00 11.56 101 PRO A C 1
ATOM 690 O O . PRO A 1 101 ? -1.923 -5.406 12.450 1.00 12.69 101 PRO A O 1
ATOM 694 N N . ILE A 1 102 ? -3.678 -4.144 11.860 1.00 10.66 102 ILE A N 1
ATOM 695 C CA A ILE A 1 102 ? -4.210 -5.043 10.833 0.50 11.26 102 ILE A CA 1
ATOM 696 C CA B ILE A 1 102 ? -4.129 -5.075 10.826 0.50 11.50 102 ILE A CA 1
ATOM 697 C C . ILE A 1 102 ? -3.559 -4.662 9.471 1.00 10.70 102 ILE A C 1
ATOM 698 O O . ILE A 1 102 ? -3.616 -3.503 9.059 1.00 12.66 102 ILE A O 1
ATOM 707 N N . ALA A 1 103 ? -2.981 -5.655 8.796 1.00 10.72 103 ALA A N 1
ATOM 708 C CA . ALA A 1 103 ? -2.410 -5.450 7.452 1.00 10.70 103 ALA A CA 1
ATOM 709 C C . ALA A 1 103 ? -3.327 -5.898 6.344 1.00 9.57 103 ALA A C 1
ATOM 710 O O . ALA A 1 103 ? -3.205 -5.379 5.219 1.00 11.11 103 ALA A O 1
ATOM 712 N N . ALA A 1 104 ? -4.184 -6.908 6.560 1.00 9.48 104 ALA A N 1
ATOM 713 C CA . ALA A 1 104 ? -5.040 -7.437 5.460 1.00 10.00 104 ALA A CA 1
ATOM 714 C C . ALA A 1 104 ? -6.314 -7.909 6.098 1.00 10.03 104 ALA A C 1
ATOM 715 O O . ALA A 1 104 ? -6.297 -8.436 7.249 1.00 10.65 104 ALA A O 1
ATOM 717 N N . ARG A 1 105 ? -7.427 -7.824 5.358 1.00 10.22 105 ARG A N 1
ATOM 718 C CA . ARG A 1 105 ? -8.712 -8.331 5.815 1.00 12.24 105 ARG A CA 1
ATOM 719 C C . ARG A 1 105 ? -9.365 -9.064 4.673 1.00 10.54 105 ARG A C 1
ATOM 720 O O . ARG A 1 105 ? -9.280 -8.635 3.506 1.00 11.64 105 ARG A O 1
ATOM 728 N N . ILE A 1 106 ? -10.022 -10.191 4.957 1.00 10.26 106 ILE A N 1
ATOM 729 C CA . ILE A 1 106 ? -10.742 -10.921 3.952 1.00 10.65 106 ILE A CA 1
ATOM 730 C C . ILE A 1 106 ? -12.169 -11.177 4.495 1.00 10.00 106 ILE A C 1
ATOM 731 O O . ILE A 1 106 ? -12.463 -10.980 5.683 1.00 12.79 106 ILE A O 1
ATOM 736 N N . ASP A 1 107 ? -13.063 -11.616 3.603 1.00 10.68 107 ASP A N 1
ATOM 737 C CA . ASP A 1 107 ? -14.489 -11.724 3.886 1.00 12.55 107 ASP A CA 1
ATOM 738 C C . ASP A 1 107 ? -15.031 -13.121 3.743 1.00 12.88 107 ASP A C 1
ATOM 739 O O . ASP A 1 107 ? -16.158 -13.372 4.229 1.00 16.41 107 ASP A O 1
ATOM 744 N N . GLY A 1 108 ? -14.343 -13.991 3.014 1.00 11.83 108 GLY A N 1
ATOM 745 C CA . GLY A 1 108 ? -14.906 -15.312 2.791 1.00 11.20 108 GLY A CA 1
ATOM 746 C C . GLY A 1 108 ? -13.788 -16.185 2.241 1.00 11.16 108 GLY A C 1
ATOM 747 O O . GLY A 1 108 ? -12.598 -15.824 2.200 1.00 10.72 108 GLY A O 1
ATOM 748 N N . TYR A 1 109 ? -14.146 -17.412 1.895 1.00 11.35 109 TYR A N 1
ATOM 749 C CA . TYR A 1 109 ? -13.216 -18.321 1.189 1.00 11.90 109 TYR A CA 1
ATOM 750 C C . TYR A 1 109 ? -14.002 -19.283 0.349 1.00 11.19 109 TYR A C 1
ATOM 751 O O . TYR A 1 109 ? -15.226 -19.514 0.639 1.00 14.22 109 TYR A O 1
ATOM 760 N N . THR A 1 110 ? -13.372 -19.849 -0.675 1.00 11.09 110 THR A N 1
ATOM 761 C CA . THR A 1 110 ? -14.039 -20.757 -1.622 1.00 11.43 110 THR A CA 1
ATOM 762 C C . THR A 1 110 ? -13.235 -22.017 -1.783 1.00 11.15 110 THR A C 1
ATOM 763 O O . THR A 1 110 ? -11.993 -21.956 -1.969 1.00 12.48 110 THR A O 1
ATOM 767 N N . ASN A 1 111 ? -13.909 -23.147 -1.705 1.00 13.01 111 ASN A N 1
ATOM 768 C CA . ASN A 1 111 ? -13.270 -24.440 -1.965 1.00 11.46 111 ASN A CA 1
ATOM 769 C C . ASN A 1 111 ? -13.319 -24.783 -3.444 1.00 11.89 111 ASN A C 1
ATOM 770 O O . ASN A 1 111 ? -14.374 -24.637 -4.079 1.00 14.20 111 ASN A O 1
ATOM 775 N N . VAL A 1 112 ? -12.221 -25.253 -4.012 1.00 10.87 112 VAL A N 1
ATOM 776 C CA . VAL A 1 112 ? -12.147 -25.702 -5.391 1.00 11.91 112 VAL A CA 1
ATOM 777 C C . VAL A 1 112 ? -12.455 -27.221 -5.401 1.00 14.15 112 VAL A C 1
ATOM 778 O O . VAL A 1 112 ? -11.845 -27.974 -4.632 1.00 14.36 112 VAL A O 1
ATOM 782 N N . PRO A 1 113 ? -13.358 -27.703 -6.335 1.00 13.46 113 PRO A N 1
ATOM 783 C CA . PRO A 1 113 ? -13.599 -29.138 -6.433 1.00 15.32 113 PRO A CA 1
ATOM 784 C C . PRO A 1 113 ? -12.330 -29.864 -6.846 1.00 14.16 113 PRO A C 1
ATOM 785 O O . PRO A 1 113 ? -11.398 -29.236 -7.410 1.00 13.77 113 PRO A O 1
ATOM 789 N N . ASN A 1 114 ? -12.315 -31.168 -6.604 1.00 13.35 114 ASN A N 1
ATOM 790 C CA . ASN A 1 114 ? -11.185 -32.012 -6.989 1.00 13.62 114 ASN A CA 1
ATOM 791 C C . ASN A 1 114 ? -11.254 -32.268 -8.504 1.00 15.41 114 ASN A C 1
ATOM 792 O O . ASN A 1 114 ? -11.707 -33.316 -8.979 1.00 18.36 114 ASN A O 1
ATOM 797 N N . SER A 1 115 ? -10.815 -31.242 -9.268 1.00 14.92 115 SER A N 1
ATOM 798 C CA A SER A 1 115 ? -10.877 -31.281 -10.722 0.50 15.24 115 SER A CA 1
ATOM 799 C CA B SER A 1 115 ? -10.844 -31.289 -10.716 0.50 15.29 115 SER A CA 1
ATOM 800 C C . SER A 1 115 ? -9.804 -30.342 -11.181 1.00 14.54 115 SER A C 1
ATOM 801 O O . SER A 1 115 ? -9.802 -29.172 -10.806 1.00 14.98 115 SER A O 1
ATOM 806 N N . SER A 1 116 ? -8.873 -30.834 -11.994 1.00 14.71 116 SER A N 1
ATOM 807 C CA . SER A 1 116 ? -7.746 -30.000 -12.426 1.00 15.22 116 SER A CA 1
ATOM 808 C C . SER A 1 116 ? -8.247 -28.753 -13.135 1.00 14.57 116 SER A C 1
ATOM 809 O O . SER A 1 116 ? -7.673 -27.683 -12.955 1.00 13.90 116 SER A O 1
ATOM 812 N N . SER A 1 117 ? -9.302 -28.856 -13.945 1.00 14.02 117 SER A N 1
ATOM 813 C CA . SER A 1 117 ? -9.777 -27.695 -14.682 1.00 14.64 117 SER A CA 1
ATOM 814 C C . SER A 1 117 ? -10.285 -26.624 -13.757 1.00 12.62 117 SER A C 1
ATOM 815 O O . SER A 1 117 ? -10.146 -25.441 -14.058 1.00 13.32 117 SER A O 1
ATOM 818 N N . ALA A 1 118 ? -10.949 -27.017 -12.689 1.00 12.71 118 ALA A N 1
ATOM 819 C CA . ALA A 1 118 ? -11.478 -26.013 -11.730 1.00 11.79 118 ALA A CA 1
ATOM 820 C C . ALA A 1 118 ? -10.284 -25.352 -10.976 1.00 11.33 118 ALA A C 1
ATOM 821 O O . ALA A 1 118 ? -10.343 -24.148 -10.676 1.00 11.71 118 ALA A O 1
ATOM 823 N N . LEU A 1 119 ? -9.237 -26.118 -10.659 1.00 11.90 119 LEU A N 1
ATOM 824 C CA . LEU A 1 119 ? -8.074 -25.527 -10.031 1.00 11.50 119 LEU A CA 1
ATOM 825 C C . LEU A 1 119 ? -7.358 -24.546 -10.971 1.00 11.04 119 LEU A C 1
ATOM 826 O O . LEU A 1 119 ? -6.901 -23.482 -10.557 1.00 10.21 119 LEU A O 1
ATOM 831 N N . LEU A 1 120 ? -7.236 -24.909 -12.252 1.00 10.59 120 LEU A N 1
ATOM 832 C CA . LEU A 1 120 ? -6.655 -23.984 -13.243 1.00 10.93 120 LEU A CA 1
ATOM 833 C C . LEU A 1 120 ? -7.447 -22.677 -13.284 1.00 10.35 120 LEU A C 1
ATOM 834 O O . LEU A 1 120 ? -6.857 -21.592 -13.275 1.00 10.76 120 LEU A O 1
ATOM 839 N N . ASP A 1 121 ? -8.785 -22.770 -13.341 1.00 10.44 121 ASP A N 1
ATOM 840 C CA . ASP A 1 121 ? -9.583 -21.582 -13.358 1.00 10.74 121 ASP A CA 1
ATOM 841 C C . ASP A 1 121 ? -9.373 -20.714 -12.116 1.00 10.24 121 ASP A C 1
ATOM 842 O O . ASP A 1 121 ? -9.310 -19.477 -12.174 1.00 12.62 121 ASP A O 1
ATOM 847 N N . ALA A 1 122 ? -9.241 -21.355 -10.962 1.00 9.98 122 ALA A N 1
ATOM 848 C CA . ALA A 1 122 ? -9.035 -20.619 -9.722 1.00 10.04 122 ALA A CA 1
ATOM 849 C C . ALA A 1 122 ? -7.678 -19.942 -9.733 1.00 8.24 122 ALA A C 1
ATOM 850 O O . ALA A 1 122 ? -7.571 -18.780 -9.328 1.00 9.40 122 ALA A O 1
ATOM 852 N N . VAL A 1 123 ? -6.628 -20.615 -10.192 1.00 8.32 123 VAL A N 1
ATOM 853 C CA . VAL A 1 123 ? -5.292 -19.989 -10.213 1.00 9.02 123 VAL A CA 1
ATOM 854 C C . VAL A 1 123 ? 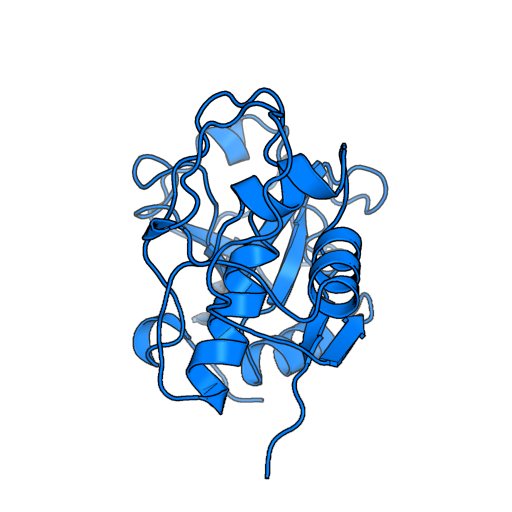-5.230 -18.876 -11.273 1.00 9.25 123 VAL A C 1
ATOM 855 O O . VAL A 1 123 ? -4.499 -17.904 -11.093 1.00 9.46 123 VAL A O 1
ATOM 859 N N . ALA A 1 124 ? -6.056 -18.955 -12.350 1.00 9.58 124 ALA A N 1
ATOM 860 C CA . ALA A 1 124 ? -6.103 -17.832 -13.269 1.00 9.93 124 ALA A CA 1
ATOM 861 C C . ALA A 1 124 ? -6.661 -16.569 -12.583 1.00 10.70 124 ALA A C 1
ATOM 862 O O . ALA A 1 124 ? -6.421 -15.424 -13.004 1.00 12.70 124 ALA A O 1
ATOM 864 N N . LYS A 1 125 ? -7.449 -16.756 -11.532 1.00 9.35 125 LYS A N 1
ATOM 865 C CA . LYS A 1 125 ? -7.999 -15.657 -10.784 1.00 10.04 125 LYS A CA 1
ATOM 866 C C . LYS A 1 125 ? -7.094 -15.106 -9.691 1.00 8.54 125 LYS A C 1
ATOM 867 O O . LYS A 1 125 ? -7.039 -13.888 -9.475 1.00 9.81 125 LYS A O 1
ATOM 873 N N . GLN A 1 126 ? -6.356 -15.966 -9.018 1.00 8.58 126 GLN A N 1
ATOM 874 C CA . GLN A 1 126 ? -5.523 -15.507 -7.851 1.00 8.37 126 GLN A CA 1
ATOM 875 C C . GLN A 1 126 ? -4.700 -16.687 -7.381 1.00 8.74 126 GLN A C 1
ATOM 876 O O . GLN A 1 126 ? -5.013 -17.845 -7.689 1.00 8.42 126 GLN A O 1
ATOM 882 N N . PRO A 1 127 ? -3.698 -16.432 -6.544 1.00 8.20 127 PRO A N 1
ATOM 883 C CA . PRO A 1 127 ? -2.938 -17.593 -5.895 1.00 9.65 127 PRO A CA 1
ATOM 884 C C . PRO A 1 127 ? -3.899 -18.478 -5.078 1.00 8.05 127 PRO A C 1
ATOM 885 O O . PRO A 1 127 ? -4.788 -17.945 -4.427 1.00 9.06 127 PRO A O 1
ATOM 889 N N . VAL A 1 128 ? -3.719 -19.782 -5.115 1.00 8.75 128 VAL A N 1
ATOM 890 C CA . VAL A 1 128 ? -4.613 -20.721 -4.469 1.00 8.87 128 VAL A CA 1
ATOM 891 C C . VAL A 1 128 ? -3.878 -21.609 -3.503 1.00 8.02 128 VAL A C 1
ATOM 892 O O . VAL A 1 128 ? -2.861 -22.206 -3.873 1.00 8.98 128 VAL A O 1
ATOM 896 N N . SER A 1 129 ? -4.359 -21.757 -2.271 1.00 8.32 129 SER A N 1
ATOM 897 C CA . SER A 1 129 ? -3.759 -22.729 -1.350 1.00 8.97 129 SER A CA 1
ATOM 898 C C . SER A 1 129 ? -4.196 -24.153 -1.686 1.00 8.73 129 SER A C 1
ATOM 899 O O . SER A 1 129 ? -5.347 -24.408 -2.070 1.00 9.80 129 SER A O 1
ATOM 902 N N . VAL A 1 130 ? -3.222 -25.051 -1.511 1.00 8.53 130 VAL A N 1
ATOM 903 C CA . VAL A 1 130 ? -3.489 -26.498 -1.759 1.00 8.88 130 VAL A CA 1
ATOM 904 C C . VAL A 1 130 ? -2.789 -27.309 -0.697 1.00 9.00 130 VAL A C 1
ATOM 905 O O . VAL A 1 130 ? -1.801 -26.872 -0.068 1.00 10.35 130 VAL A O 1
ATOM 909 N N . ASN A 1 131 ? -3.338 -28.482 -0.396 1.00 10.51 131 ASN A N 1
ATOM 910 C CA . ASN A 1 131 ? -2.724 -29.446 0.556 1.00 11.97 131 ASN A CA 1
ATOM 911 C C . ASN A 1 131 ? -2.096 -30.589 -0.219 1.00 12.49 131 ASN A C 1
ATOM 912 O O . ASN A 1 131 ? -2.703 -31.145 -1.167 1.00 14.05 131 ASN A O 1
ATOM 917 N N . ILE A 1 132 ? -0.851 -30.904 0.120 1.00 11.67 132 ILE A N 1
ATOM 918 C CA . ILE A 1 132 ? -0.135 -31.929 -0.583 1.00 12.49 132 ILE A CA 1
ATOM 919 C C . ILE A 1 132 ? 0.539 -32.885 0.374 1.00 11.81 132 ILE A C 1
ATOM 920 O O . ILE A 1 132 ? 0.771 -32.567 1.550 1.00 11.90 132 ILE A O 1
ATOM 925 N N . TYR A 1 133 ? 0.894 -34.052 -0.140 1.00 12.24 133 TYR A N 1
ATOM 926 C CA . TYR A 1 133 ? 1.725 -35.039 0.545 1.00 12.47 133 TYR A CA 1
ATOM 927 C C . TYR A 1 133 ? 3.201 -34.625 0.331 1.00 14.60 133 TYR A C 1
ATOM 928 O O . TYR A 1 133 ? 3.617 -34.381 -0.831 1.00 16.29 133 TYR A O 1
ATOM 937 N N . THR A 1 134 ? 3.998 -34.608 1.394 1.00 13.50 134 THR A N 1
ATOM 938 C CA . THR A 1 134 ? 5.365 -34.148 1.269 1.00 15.91 134 THR A CA 1
ATOM 939 C C . THR A 1 134 ? 6.410 -35.076 1.900 1.00 14.82 134 THR A C 1
ATOM 940 O O . THR A 1 134 ? 7.586 -34.695 2.006 1.00 17.02 134 THR A O 1
ATOM 944 N N . SER A 1 135 ? 5.985 -36.328 2.233 1.00 15.42 135 SER A N 1
ATOM 945 C CA . SER A 1 135 ? 6.891 -37.173 3.026 1.00 17.28 135 SER A CA 1
ATOM 946 C C . SER A 1 135 ? 7.906 -37.961 2.204 1.00 17.19 135 SER A C 1
ATOM 947 O O . SER A 1 135 ? 8.831 -38.610 2.802 1.00 18.91 135 SER A O 1
ATOM 950 N N . SER A 1 136 ? 7.833 -37.930 0.875 1.00 17.51 136 SER A N 1
ATOM 951 C CA . SER A 1 136 ? 8.835 -38.684 0.080 1.00 17.38 136 SER A CA 1
ATOM 952 C C . SER A 1 136 ? 10.140 -37.934 0.074 1.00 15.61 136 SER A C 1
ATOM 953 O O . SER A 1 136 ? 10.171 -36.685 -0.015 1.00 16.27 136 SER A O 1
ATOM 956 N N . THR A 1 137 ? 11.202 -38.670 0.192 1.00 15.10 137 THR A N 1
ATOM 957 C CA . THR A 1 137 ? 12.511 -38.064 0.194 1.00 15.85 137 THR A CA 1
ATOM 958 C C . THR A 1 137 ? 12.736 -37.308 -1.133 1.00 14.27 137 THR A C 1
ATOM 959 O O . THR A 1 137 ? 13.424 -36.278 -1.179 1.00 13.80 137 THR A O 1
ATOM 963 N N . SER A 1 138 ? 12.185 -37.819 -2.229 1.00 15.94 138 SER A N 1
ATOM 964 C CA . SER A 1 138 ? 12.351 -37.125 -3.517 1.00 15.36 138 SER A CA 1
ATOM 965 C C . SER A 1 138 ? 11.752 -35.699 -3.476 1.00 13.77 138 SER A C 1
ATOM 966 O O . SER A 1 138 ? 12.312 -34.785 -4.091 1.00 15.16 138 SER A O 1
ATOM 969 N N . PHE A 1 139 ? 10.584 -35.523 -2.847 1.00 13.08 139 PHE A N 1
ATOM 970 C CA . PHE A 1 139 ? 10.066 -34.169 -2.638 1.00 11.45 139 PHE A CA 1
ATOM 971 C C . PHE A 1 139 ? 10.967 -33.333 -1.754 1.00 10.62 139 PHE A C 1
ATOM 972 O O . PHE A 1 139 ? 11.266 -32.159 -2.074 1.00 11.17 139 PHE A O 1
ATOM 980 N N . GLN A 1 140 ? 11.406 -33.939 -0.634 1.00 11.11 140 GLN A N 1
ATOM 981 C CA . GLN A 1 140 ? 12.251 -33.198 0.289 1.00 10.94 140 GLN A CA 1
ATOM 982 C C . GLN A 1 140 ? 13.506 -32.700 -0.424 1.00 10.93 140 GLN A C 1
ATOM 983 O O . GLN A 1 140 ? 13.975 -31.616 -0.141 1.00 12.32 140 GLN A O 1
ATOM 989 N N . LEU A 1 141 ? 14.100 -33.534 -1.312 1.00 13.29 141 LEU A N 1
ATOM 990 C CA . LEU A 1 141 ? 15.401 -33.230 -1.916 1.00 13.45 141 LEU A CA 1
ATOM 991 C C . LEU A 1 141 ? 15.273 -32.576 -3.277 1.00 12.64 141 LEU A C 1
ATOM 992 O O . LEU A 1 141 ? 16.295 -32.322 -3.955 1.00 14.33 141 LEU A O 1
ATOM 997 N N . TYR A 1 142 ? 14.068 -32.223 -3.702 1.00 12.06 142 TYR A N 1
ATOM 998 C CA . TYR A 1 142 ? 13.900 -31.549 -5.007 1.00 12.36 142 TYR A CA 1
ATOM 999 C C . TYR A 1 142 ? 14.686 -30.213 -5.039 1.00 12.19 142 TYR A C 1
ATOM 1000 O O . TYR A 1 142 ? 14.564 -29.380 -4.124 1.00 13.35 142 TYR A O 1
ATOM 1009 N N . THR A 1 143 ? 15.489 -30.061 -6.063 1.00 12.52 143 THR A N 1
ATOM 1010 C CA . THR A 1 143 ? 16.227 -28.811 -6.295 1.00 15.15 143 THR A CA 1
ATOM 1011 C C . THR A 1 143 ? 16.051 -28.364 -7.752 1.00 15.09 143 THR A C 1
ATOM 1012 O O . THR A 1 143 ? 16.822 -27.562 -8.204 1.00 16.67 143 THR A O 1
ATOM 1016 N N . GLY A 1 144 ? 15.034 -28.858 -8.457 1.00 13.88 144 GLY A N 1
ATOM 1017 C CA . GLY A 1 144 ? 14.957 -28.548 -9.864 1.00 15.14 144 GLY A CA 1
ATOM 1018 C C . GLY A 1 144 ? 16.088 -29.345 -10.582 1.00 15.63 144 GLY A C 1
ATOM 1019 O O . GLY A 1 144 ? 16.568 -30.375 -10.064 1.00 17.45 144 GLY A O 1
ATOM 1020 N N . PRO A 1 145 ? 16.479 -28.919 -11.748 1.00 16.04 145 PRO A N 1
ATOM 1021 C CA . PRO A 1 145 ? 16.082 -27.592 -12.287 1.00 13.58 145 PRO A CA 1
ATOM 1022 C C . PRO A 1 145 ? 14.699 -27.642 -13.086 1.00 14.35 145 PRO A C 1
ATOM 1023 O O . PRO A 1 145 ? 14.221 -26.611 -13.564 1.00 17.29 145 PRO A O 1
ATOM 1027 N N . GLY A 1 146 ? 14.115 -28.825 -13.273 1.00 12.19 146 GLY A N 1
ATOM 1028 C CA . GLY A 1 146 ? 12.962 -29.017 -14.123 1.00 13.14 146 GLY A CA 1
ATOM 1029 C C . GLY A 1 146 ? 11.727 -29.405 -13.349 1.00 11.99 146 GLY A C 1
ATOM 1030 O O . GLY A 1 146 ? 11.568 -29.183 -12.133 1.00 12.12 146 GLY A O 1
ATOM 1031 N N . ILE A 1 147 ? 10.767 -29.942 -14.104 1.00 11.35 147 ILE A N 1
ATOM 1032 C CA . ILE A 1 147 ? 9.493 -30.341 -13.532 1.00 10.07 147 ILE A CA 1
ATOM 1033 C C . ILE A 1 147 ? 9.617 -31.546 -12.609 1.00 10.36 147 ILE A C 1
ATOM 1034 O O . ILE A 1 147 ? 10.309 -32.523 -12.950 1.00 14.01 147 ILE A O 1
ATOM 1039 N N . PHE A 1 148 ? 8.952 -31.504 -11.478 1.00 10.99 148 PHE A N 1
ATOM 1040 C CA . PHE A 1 148 ? 8.881 -32.637 -10.509 1.00 12.02 148 PHE A CA 1
ATOM 1041 C C . PHE A 1 148 ? 7.742 -33.566 -10.947 1.00 12.90 148 PHE A C 1
ATOM 1042 O O . PHE A 1 148 ? 6.578 -33.158 -11.041 1.00 12.84 148 PHE A O 1
ATOM 1050 N N . ALA A 1 149 ? 8.100 -34.825 -11.192 0.90 15.57 149 ALA A N 1
ATOM 1051 C CA . ALA A 1 149 ? 7.217 -35.861 -11.715 0.90 17.74 149 ALA A CA 1
ATOM 1052 C C . ALA A 1 149 ? 6.611 -36.568 -10.486 0.90 16.42 149 ALA A C 1
ATOM 1053 O O . ALA A 1 149 ? 5.507 -37.105 -10.586 0.90 21.48 149 ALA A O 1
ATOM 1055 N N . GLY A 1 150 ? 7.297 -36.656 -9.341 1.00 17.98 150 GLY A N 1
ATOM 1056 C CA . GLY A 1 150 ? 6.694 -37.183 -8.135 1.00 19.08 150 GLY A CA 1
ATOM 1057 C C . GLY A 1 150 ? 6.367 -38.671 -8.308 1.00 20.48 150 GLY A C 1
ATOM 1058 O O . GLY A 1 150 ? 5.349 -39.088 -7.806 1.00 21.23 150 GLY A O 1
ATOM 1059 N N . SER A 1 151 ? 7.192 -39.466 -9.017 1.00 21.53 151 SER A N 1
ATOM 1060 C CA . SER A 1 151 ? 6.859 -40.886 -9.163 1.00 23.08 151 SER A CA 1
ATOM 1061 C C . SER A 1 151 ? 6.748 -41.628 -7.822 1.00 23.77 151 SER A C 1
ATOM 1062 O O . SER A 1 151 ? 6.185 -42.719 -7.833 1.00 24.69 151 SER A O 1
ATOM 1065 N N . SER A 1 152 ? 7.294 -41.118 -6.701 1.00 23.06 152 SER A N 1
ATOM 1066 C CA . SER A 1 152 ? 7.151 -41.774 -5.421 1.00 23.93 152 SER A CA 1
ATOM 1067 C C . SER A 1 152 ? 6.168 -41.029 -4.514 1.00 25.55 152 SER A C 1
ATOM 1068 O O . SER A 1 152 ? 6.019 -41.432 -3.360 1.00 27.87 152 SER A O 1
ATOM 1071 N N . CYS A 1 153 ? 5.482 -39.996 -5.011 1.00 25.68 153 CYS A N 1
ATOM 1072 C CA . CYS A 1 153 ? 4.571 -39.193 -4.215 1.00 27.35 153 CYS A CA 1
ATOM 1073 C C . CYS A 1 153 ? 3.331 -40.113 -3.904 1.00 26.21 153 CYS A C 1
ATOM 1074 O O . CYS A 1 153 ? 3.001 -41.067 -4.689 1.00 29.28 153 CYS A O 1
ATOM 1077 N N . SER A 1 154 ? 2.693 -39.937 -2.747 1.00 22.11 154 SER A N 1
ATOM 1078 C CA . SER A 1 154 ? 1.363 -40.565 -2.519 1.00 20.27 154 SER A CA 1
ATOM 1079 C C . SER A 1 154 ? 0.336 -39.505 -2.978 1.00 18.33 154 SER A C 1
ATOM 1080 O O . SER A 1 154 ? 0.363 -38.328 -2.585 1.00 18.47 154 SER A O 1
ATOM 1083 N N . ASP A 1 155 ? -0.597 -39.978 -3.777 1.00 15.10 155 ASP A N 1
ATOM 1084 C CA . ASP A 1 155 ? -1.691 -39.125 -4.348 1.00 14.97 155 ASP A CA 1
ATOM 1085 C C . ASP A 1 155 ? -3.027 -39.324 -3.638 1.00 15.54 155 ASP A C 1
ATOM 1086 O O . ASP A 1 155 ? -4.011 -38.752 -4.011 1.00 16.51 155 ASP A O 1
ATOM 1091 N N . ASP A 1 156 ? -3.028 -40.102 -2.566 1.00 14.91 156 ASP A N 1
ATOM 1092 C CA . ASP A 1 156 ? -4.259 -40.276 -1.776 1.00 15.01 156 ASP A CA 1
ATOM 1093 C C . ASP A 1 156 ? -4.636 -38.960 -1.046 1.00 14.03 156 ASP A C 1
ATOM 1094 O O . ASP A 1 156 ? -3.863 -38.416 -0.273 1.00 13.43 156 ASP A O 1
ATOM 1099 N N . PRO A 1 157 ? -5.816 -38.410 -1.327 1.00 12.76 157 PRO A N 1
ATOM 1100 C CA . PRO A 1 157 ? -6.163 -37.149 -0.638 1.00 12.79 157 PRO A CA 1
ATOM 1101 C C . PRO A 1 157 ? -6.115 -37.279 0.884 1.00 13.09 157 PRO A C 1
ATOM 1102 O O . PRO A 1 157 ? -5.925 -36.282 1.581 1.00 13.52 157 PRO A O 1
ATOM 1106 N N . ALA A 1 158 ? -6.360 -38.482 1.425 1.00 13.63 158 ALA A N 1
ATOM 1107 C CA . ALA A 1 158 ? -6.392 -38.661 2.882 1.00 13.48 158 ALA A CA 1
ATOM 1108 C C . ALA A 1 158 ? -5.021 -38.559 3.506 1.00 13.82 158 ALA A C 1
ATOM 1109 O O . ALA A 1 158 ? -4.930 -38.408 4.725 1.00 16.03 158 ALA A O 1
ATOM 1111 N N . THR A 1 159 ? -3.945 -38.512 2.737 1.00 13.97 159 THR A N 1
ATOM 1112 C CA . THR A 1 159 ? -2.617 -38.589 3.360 1.00 15.33 159 THR A CA 1
ATOM 1113 C C . THR A 1 159 ? -1.809 -37.321 3.151 1.00 13.68 159 THR A C 1
ATOM 1114 O O . THR A 1 159 ? -0.617 -37.292 3.451 1.00 14.83 159 THR A O 1
ATOM 1118 N N . VAL A 1 160 ? -2.492 -36.278 2.719 1.00 13.05 160 VAL A N 1
ATOM 1119 C CA . VAL A 1 160 ? -1.781 -35.014 2.603 1.00 12.89 160 VAL A CA 1
ATOM 1120 C C . VAL A 1 160 ? -1.379 -34.476 3.976 1.00 12.95 160 VAL A C 1
ATOM 1121 O O . VAL A 1 160 ? -1.994 -34.812 5.014 1.00 14.00 160 VAL A O 1
ATOM 1125 N N . ASP A 1 161 ? -0.360 -33.602 4.002 1.00 13.05 161 ASP A N 1
ATOM 1126 C CA . ASP A 1 161 ? 0.193 -33.209 5.295 1.00 13.86 161 ASP A CA 1
ATOM 1127 C C . ASP A 1 161 ? 0.684 -31.752 5.368 1.00 14.13 161 ASP A C 1
ATOM 1128 O O . ASP A 1 161 ? 1.146 -31.322 6.411 1.00 17.30 161 ASP A O 1
ATOM 1133 N N . HIS A 1 162 ? 0.603 -30.988 4.282 1.00 12.41 162 HIS A N 1
ATOM 1134 C CA . HIS A 1 162 ? 1.313 -29.671 4.265 1.00 12.51 162 HIS A CA 1
ATOM 1135 C C . HIS A 1 162 ? 0.570 -28.746 3.312 1.00 10.95 162 HIS A C 1
ATOM 1136 O O . HIS A 1 162 ? 0.205 -29.202 2.223 1.00 12.96 162 HIS A O 1
ATOM 1143 N N . THR A 1 163 ? 0.346 -27.502 3.639 1.00 11.06 163 THR A N 1
ATOM 1144 C CA . THR A 1 163 ? -0.247 -26.513 2.698 1.00 10.67 163 THR A CA 1
ATOM 1145 C C . THR A 1 163 ? 0.837 -25.773 2.036 1.00 9.68 163 THR A C 1
ATOM 1146 O O . THR A 1 163 ? 1.810 -25.321 2.658 1.00 11.00 163 THR A O 1
ATOM 1150 N N . VAL A 1 164 ? 0.646 -25.596 0.715 1.00 10.54 164 VAL A N 1
ATOM 1151 C CA . VAL A 1 164 ? 1.565 -24.726 -0.114 1.00 8.67 164 VAL A CA 1
ATOM 1152 C C . VAL A 1 164 ? 0.701 -23.850 -0.985 1.00 8.48 164 VAL A C 1
ATOM 1153 O O . VAL A 1 164 ? -0.572 -23.900 -0.863 1.00 10.01 164 VAL A O 1
ATOM 1157 N N . LEU A 1 165 ? 1.315 -23.052 -1.850 1.00 7.94 165 LEU A N 1
ATOM 1158 C CA . LEU A 1 165 ? 0.534 -22.028 -2.548 1.00 8.02 165 LEU A CA 1
ATOM 1159 C C . LEU A 1 165 ? 0.797 -22.148 -4.056 1.00 7.11 165 LEU A C 1
ATOM 1160 O O . LEU A 1 165 ? 1.972 -22.040 -4.494 1.00 8.55 165 LEU A O 1
ATOM 1165 N N . ILE A 1 166 ? -0.261 -22.337 -4.857 1.00 6.93 166 ILE A N 1
ATOM 1166 C CA . ILE A 1 166 ? -0.065 -22.297 -6.312 1.00 7.95 166 ILE A CA 1
ATOM 1167 C C . ILE A 1 166 ? -0.085 -20.867 -6.742 1.00 7.66 166 ILE A C 1
ATOM 1168 O O . ILE A 1 166 ? -1.094 -20.185 -6.540 1.00 8.70 166 ILE A O 1
ATOM 1173 N N . VAL A 1 167 ? 1.020 -20.410 -7.395 1.00 7.38 167 VAL A N 1
ATOM 1174 C CA . VAL A 1 167 ? 1.145 -19.022 -7.849 1.00 8.49 167 VAL A CA 1
ATOM 1175 C C . VAL A 1 167 ? 1.087 -18.939 -9.394 1.00 8.81 167 VAL A C 1
ATOM 1176 O O . VAL A 1 167 ? 1.154 -17.840 -9.917 1.00 10.63 167 VAL A O 1
ATOM 1180 N N . GLY A 1 168 ? 0.915 -20.059 -10.130 1.00 7.41 168 GLY A N 1
ATOM 1181 C CA . GLY A 1 168 ? 0.813 -19.959 -11.551 1.00 8.78 168 GLY A CA 1
ATOM 1182 C C . GLY A 1 168 ? 0.810 -21.341 -12.189 1.00 8.52 168 GLY A C 1
ATOM 1183 O O . GLY A 1 168 ? 0.766 -22.369 -11.477 1.00 8.45 168 GLY A O 1
ATOM 1184 N N . TYR A 1 169 ? 0.829 -21.328 -13.525 1.00 9.03 169 TYR A N 1
ATOM 1185 C CA . TYR A 1 169 ? 0.850 -22.620 -14.285 1.00 8.16 169 TYR A CA 1
ATOM 1186 C C . TYR A 1 169 ? 1.299 -22.266 -15.697 1.00 8.66 169 TYR A C 1
ATOM 1187 O O . TYR A 1 169 ? 1.321 -21.072 -16.111 1.00 9.58 169 TYR A O 1
ATOM 1196 N N . GLY A 1 170 ? 1.636 -23.307 -16.465 1.00 8.98 170 GLY A N 1
ATOM 1197 C CA . GLY A 1 170 ? 1.972 -23.090 -17.871 1.00 9.95 170 GLY A CA 1
ATOM 1198 C C . GLY A 1 170 ? 2.313 -24.426 -18.455 1.00 10.70 170 GLY A C 1
ATOM 1199 O O . GLY A 1 170 ? 2.005 -25.491 -17.898 1.00 10.42 170 GLY A O 1
ATOM 1200 N N . SER A 1 171 ? 2.978 -24.358 -19.600 1.00 10.37 171 SER A N 1
ATOM 1201 C CA . SER A 1 171 ? 3.391 -25.617 -20.247 1.00 12.24 171 SER A CA 1
ATOM 1202 C C . SER A 1 171 ? 4.692 -25.451 -20.996 1.00 11.80 171 SER A C 1
ATOM 1203 O O . SER A 1 171 ? 4.853 -24.481 -21.700 1.00 15.44 171 SER A O 1
ATOM 1206 N N . ASN A 1 172 ? 5.560 -26.455 -20.919 1.00 12.94 172 ASN A N 1
ATOM 1207 C CA . ASN A 1 172 ? 6.812 -26.442 -21.701 1.00 14.01 172 ASN A CA 1
ATOM 1208 C C . ASN A 1 172 ? 6.685 -27.410 -22.872 1.00 15.92 172 ASN A C 1
ATOM 1209 O O . ASN A 1 172 ? 7.654 -27.622 -23.570 1.00 21.57 172 ASN A O 1
ATOM 1214 N N . GLY A 1 173 ? 5.509 -27.944 -23.149 1.00 16.63 173 GLY A N 1
ATOM 1215 C CA . GLY A 1 173 ? 5.316 -28.836 -24.315 1.00 18.44 173 GLY A CA 1
ATOM 1216 C C . GLY A 1 173 ? 4.422 -29.986 -23.884 1.00 17.75 173 GLY A C 1
ATOM 1217 O O . GLY A 1 173 ? 3.973 -30.058 -22.741 1.00 16.37 173 GLY A O 1
ATOM 1218 N N . THR A 1 174 ? 4.113 -30.876 -24.798 1.00 21.01 174 THR A N 1
ATOM 1219 C CA . THR A 1 174 ? 3.332 -32.019 -24.490 1.00 21.23 174 THR A CA 1
ATOM 1220 C C . THR A 1 174 ? 4.185 -32.814 -23.405 1.00 22.27 174 THR A C 1
ATOM 1221 O O . THR A 1 174 ? 5.469 -32.886 -23.397 1.00 23.87 174 THR A O 1
ATOM 1225 N N . ASN A 1 175 ? 3.456 -33.362 -22.489 1.00 19.74 175 ASN A N 1
ATOM 1226 C CA . ASN A 1 175 ? 4.019 -34.051 -21.303 1.00 18.26 175 ASN A CA 1
ATOM 1227 C C . ASN A 1 175 ? 4.830 -33.178 -20.404 1.00 14.89 175 ASN A C 1
ATOM 1228 O O . ASN A 1 175 ? 5.552 -33.673 -19.557 1.00 16.96 175 ASN A O 1
ATOM 1233 N N . ALA A 1 176 ? 4.626 -31.874 -20.481 1.00 14.20 176 ALA A N 1
ATOM 1234 C CA . ALA A 1 176 ? 5.369 -30.945 -19.644 1.00 13.37 176 ALA A CA 1
ATOM 1235 C C . ALA A 1 176 ? 4.488 -29.768 -19.210 1.00 12.41 176 ALA A C 1
ATOM 1236 O O . ALA A 1 176 ? 4.950 -28.629 -19.125 1.00 11.59 176 ALA A O 1
ATOM 1238 N N . ASP A 1 177 ? 3.217 -30.070 -18.889 1.00 11.47 177 ASP A N 1
ATOM 1239 C CA . ASP A 1 177 ? 2.374 -29.044 -18.241 1.00 10.71 177 ASP A CA 1
ATOM 1240 C C . ASP A 1 177 ? 2.752 -28.959 -16.756 1.00 8.78 177 ASP A C 1
ATOM 1241 O O . ASP A 1 177 ? 3.106 -30.035 -16.173 1.00 11.18 177 ASP A O 1
ATOM 1246 N N . TYR A 1 178 ? 2.663 -27.770 -16.163 1.00 9.37 178 TYR A N 1
ATOM 1247 C CA . TYR A 1 178 ? 3.079 -27.670 -14.742 1.00 9.23 178 TYR A CA 1
ATOM 1248 C C . TYR A 1 178 ? 2.266 -26.660 -13.992 1.00 7.88 178 TYR A C 1
ATOM 1249 O O . TYR A 1 178 ? 1.599 -25.779 -14.566 1.00 9.21 178 TYR A O 1
ATOM 1258 N N . TRP A 1 179 ? 2.340 -26.814 -12.669 1.00 7.75 179 TRP A N 1
ATOM 1259 C CA . TRP A 1 179 ? 1.965 -25.792 -11.710 1.00 8.90 179 TRP A CA 1
ATOM 1260 C C . TRP A 1 179 ? 3.252 -25.111 -11.168 1.00 8.56 179 TRP A C 1
ATOM 1261 O O . TRP A 1 179 ? 4.274 -25.808 -10.961 1.00 9.50 179 TRP A O 1
ATOM 1272 N N . ILE A 1 180 ? 3.179 -23.812 -10.853 1.00 8.57 180 ILE A N 1
ATOM 1273 C CA . ILE A 1 180 ? 4.225 -23.107 -10.123 1.00 8.15 180 ILE A CA 1
ATOM 1274 C C . ILE A 1 180 ? 3.783 -23.006 -8.651 1.00 8.30 180 ILE A C 1
ATOM 1275 O O . ILE A 1 180 ? 2.758 -22.381 -8.358 1.00 9.15 180 ILE A O 1
ATOM 1280 N N . VAL A 1 181 ? 4.547 -23.617 -7.777 1.00 8.59 181 VAL A N 1
ATOM 1281 C CA . VAL A 1 181 ? 4.151 -23.755 -6.356 1.00 9.59 181 VAL A CA 1
ATOM 1282 C C . VAL A 1 181 ? 5.176 -23.139 -5.428 1.00 8.75 181 VAL A C 1
ATOM 1283 O O . VAL A 1 181 ? 6.378 -23.479 -5.499 1.00 10.09 181 VAL A O 1
ATOM 1287 N N . LYS A 1 182 ? 4.706 -22.210 -4.579 1.00 8.09 182 LYS A N 1
ATOM 1288 C CA . LYS A 1 182 ? 5.567 -21.584 -3.558 1.00 8.54 182 LYS A CA 1
ATOM 1289 C C . LYS A 1 182 ? 5.531 -22.430 -2.281 1.00 8.54 182 LYS A C 1
ATOM 1290 O O . LYS A 1 182 ? 4.453 -22.685 -1.726 1.00 9.04 182 LYS A O 1
ATOM 1296 N N . ASN A 1 183 ? 6.656 -22.885 -1.802 1.00 8.95 183 ASN A N 1
ATOM 1297 C CA . ASN A 1 183 ? 6.748 -23.572 -0.469 1.00 9.06 183 ASN A CA 1
ATOM 1298 C C . ASN A 1 183 ? 7.245 -22.551 0.567 1.00 9.77 183 ASN A C 1
ATOM 1299 O O . ASN A 1 183 ? 7.573 -21.359 0.232 1.00 11.36 183 ASN A O 1
ATOM 1304 N N . SER A 1 184 ? 7.353 -22.995 1.828 1.00 9.01 184 SER A N 1
ATOM 1305 C CA . SER A 1 184 ? 7.813 -22.169 2.969 1.00 10.28 184 SER A CA 1
ATOM 1306 C C . SER A 1 184 ? 9.023 -22.836 3.642 1.00 10.07 184 SER A C 1
ATOM 1307 O O . SER A 1 184 ? 9.127 -22.828 4.896 1.00 10.65 184 SER A O 1
ATOM 1310 N N . TRP A 1 185 ? 9.880 -23.448 2.849 1.00 10.18 185 TRP A N 1
ATOM 1311 C CA . TRP A 1 185 ? 11.041 -24.188 3.314 1.00 11.41 185 TRP A CA 1
ATOM 1312 C C . TRP A 1 185 ? 12.290 -23.452 2.994 1.00 10.60 185 TRP A C 1
ATOM 1313 O O . TRP A 1 185 ? 13.397 -24.009 3.008 1.00 13.11 185 TRP A O 1
ATOM 1324 N N . GLY A 1 186 ? 12.145 -22.106 2.734 1.00 11.07 186 GLY A N 1
ATOM 1325 C CA . GLY A 1 186 ? 13.265 -21.272 2.384 1.00 10.48 186 GLY A CA 1
ATOM 1326 C C . GLY A 1 186 ? 13.723 -21.388 0.945 1.00 10.89 186 GLY A C 1
ATOM 1327 O O . GLY A 1 186 ? 13.225 -22.183 0.149 1.00 11.10 186 GLY A O 1
ATOM 1328 N N . THR A 1 187 ? 14.677 -20.552 0.543 1.00 11.83 187 THR A N 1
ATOM 1329 C CA . THR A 1 187 ? 15.120 -20.516 -0.814 1.00 13.18 187 THR A CA 1
ATOM 1330 C C . THR A 1 187 ? 16.204 -21.589 -1.093 1.00 14.49 187 THR A C 1
ATOM 1331 O O . THR A 1 187 ? 16.533 -21.766 -2.267 1.00 15.13 187 THR A O 1
ATOM 1335 N N . GLU A 1 188 ? 16.657 -22.388 -0.101 1.00 14.77 188 GLU A N 1
ATOM 1336 C CA . GLU A 1 188 ? 17.566 -23.494 -0.311 1.00 16.53 188 GLU A CA 1
ATOM 1337 C C . GLU A 1 188 ? 16.798 -24.793 -0.507 1.00 17.06 188 GLU A C 1
ATOM 1338 O O . GLU A 1 188 ? 17.331 -25.912 -0.334 1.00 20.93 188 GLU A O 1
ATOM 1344 N N . TRP A 1 189 ? 15.573 -24.692 -0.935 1.00 14.51 189 TRP A N 1
ATOM 1345 C CA . TRP A 1 189 ? 14.776 -25.825 -1.327 1.00 13.10 189 TRP A CA 1
ATOM 1346 C C . TRP A 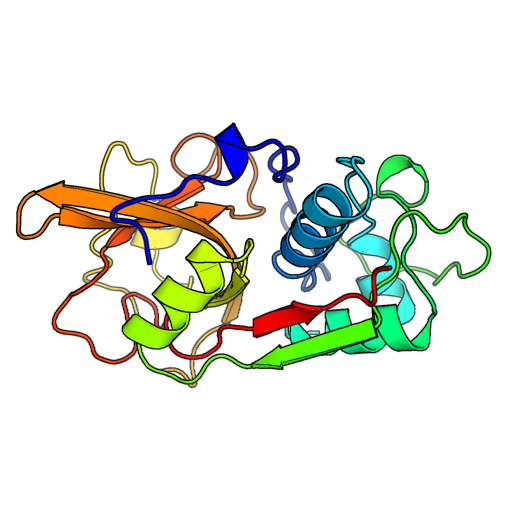1 189 ? 14.259 -25.504 -2.743 1.00 13.55 189 TRP A C 1
ATOM 1347 O O . TRP A 1 189 ? 13.923 -24.341 -3.031 1.00 13.13 189 TRP A O 1
ATOM 1358 N N . GLY A 1 190 ? 14.170 -26.529 -3.579 1.00 11.99 190 GLY A N 1
ATOM 1359 C CA . GLY A 1 190 ? 13.557 -26.310 -4.890 1.00 11.46 190 GLY A CA 1
ATOM 1360 C C . GLY A 1 190 ? 14.300 -25.391 -5.755 1.00 11.47 190 GLY A C 1
ATOM 1361 O O . GLY A 1 190 ? 15.496 -25.338 -5.713 1.00 13.64 190 GLY A O 1
ATOM 1362 N N . ILE A 1 191 ? 13.526 -24.605 -6.515 1.00 11.17 191 ILE A N 1
ATOM 1363 C CA . ILE A 1 191 ? 14.069 -23.604 -7.422 1.00 10.72 191 ILE A CA 1
ATOM 1364 C C . ILE A 1 191 ? 13.811 -22.274 -6.732 1.00 9.81 191 ILE A C 1
ATOM 1365 O O . ILE A 1 191 ? 12.690 -21.696 -6.823 1.00 11.32 191 ILE A O 1
ATOM 1370 N N . ASP A 1 192 ? 14.779 -21.792 -5.936 1.00 12.71 192 ASP A N 1
ATOM 1371 C CA . ASP A 1 192 ? 14.637 -20.575 -5.097 1.00 12.50 192 ASP A CA 1
ATOM 1372 C C . ASP A 1 192 ? 13.363 -20.642 -4.266 1.00 11.10 192 ASP A C 1
ATOM 1373 O O . ASP A 1 192 ? 12.743 -19.598 -4.014 1.00 12.03 192 ASP A O 1
ATOM 1378 N N . GLY A 1 193 ? 13.057 -21.830 -3.760 1.00 10.92 193 GLY A N 1
ATOM 1379 C CA . GLY A 1 193 ? 11.933 -21.981 -2.868 1.00 10.76 193 GLY A CA 1
ATOM 1380 C C . GLY A 1 193 ? 10.651 -22.415 -3.514 1.00 9.25 193 GLY A C 1
ATOM 1381 O O . GLY A 1 193 ? 9.670 -22.674 -2.768 1.00 9.45 193 GLY A O 1
ATOM 1382 N N . TYR A 1 194 ? 10.620 -22.556 -4.828 1.00 9.95 194 TYR A N 1
ATOM 1383 C CA . TYR A 1 194 ? 9.461 -22.996 -5.564 1.00 9.42 194 TYR A CA 1
ATOM 1384 C C . TYR A 1 194 ? 9.654 -24.394 -6.132 1.00 9.92 194 TYR A C 1
ATOM 1385 O O . TYR A 1 194 ? 10.779 -24.883 -6.288 1.00 10.64 194 TYR A O 1
ATOM 1394 N N . ILE A 1 195 ? 8.543 -25.027 -6.460 1.00 9.34 195 ILE A N 1
ATOM 1395 C CA . ILE A 1 195 ? 8.623 -26.296 -7.207 1.00 9.19 195 ILE A CA 1
ATOM 1396 C C . ILE A 1 195 ? 7.702 -26.193 -8.404 1.00 9.20 195 ILE A C 1
ATOM 1397 O O . ILE A 1 195 ? 6.565 -25.642 -8.295 1.00 10.01 195 ILE A O 1
ATOM 1402 N N . LEU A 1 196 ? 8.120 -26.787 -9.538 1.00 9.02 196 LEU A N 1
ATOM 1403 C CA . LEU A 1 196 ? 7.288 -26.854 -10.715 1.00 7.83 196 LEU A CA 1
ATOM 1404 C C . LEU A 1 196 ? 6.747 -28.280 -10.756 1.00 8.52 196 LEU A C 1
ATOM 1405 O O . LEU A 1 196 ? 7.494 -29.234 -10.947 1.00 11.87 196 LEU A O 1
ATOM 1410 N N . ILE A 1 197 ? 5.486 -28.439 -10.386 1.00 9.91 197 ILE A N 1
ATOM 1411 C CA . ILE A 1 197 ? 4.855 -29.764 -10.211 1.00 9.55 197 ILE A CA 1
ATOM 1412 C C . ILE A 1 197 ? 4.134 -30.129 -11.506 1.00 9.29 197 ILE A C 1
ATOM 1413 O O . ILE A 1 197 ? 3.359 -29.297 -12.014 1.00 10.02 197 ILE A O 1
ATOM 1418 N N . ARG A 1 198 ? 4.382 -31.351 -12.023 1.00 8.80 198 ARG A N 1
ATOM 1419 C CA . ARG A 1 198 ? 3.685 -31.742 -13.209 1.00 9.46 198 ARG A CA 1
ATOM 1420 C C . ARG A 1 198 ? 2.192 -31.703 -13.062 1.00 9.08 198 ARG A C 1
ATOM 1421 O O . ARG A 1 198 ? 1.667 -32.062 -12.003 1.00 10.70 198 ARG A O 1
ATOM 1429 N N . ARG A 1 199 ? 1.518 -31.213 -14.100 1.00 10.37 199 ARG A N 1
ATOM 1430 C CA . ARG A 1 199 ? 0.043 -31.097 -14.203 1.00 13.06 199 ARG A CA 1
ATOM 1431 C C . ARG A 1 199 ? -0.433 -31.945 -15.406 1.00 10.87 199 ARG A C 1
ATOM 1432 O O . ARG A 1 199 ? 0.363 -32.294 -16.263 1.00 12.58 199 ARG A O 1
ATOM 1440 N N . ASN A 1 200 ? -1.704 -32.291 -15.417 1.00 12.07 200 ASN A N 1
ATOM 1441 C CA . ASN A 1 200 ? -2.323 -32.959 -16.558 1.00 12.92 200 ASN A CA 1
ATOM 1442 C C . ASN A 1 200 ? -1.695 -34.363 -16.726 1.00 13.92 200 ASN A C 1
ATOM 1443 O O . ASN A 1 200 ? -1.425 -34.806 -17.860 1.00 15.52 200 ASN A O 1
ATOM 1448 N N . THR A 1 201 ? -1.412 -35.033 -15.587 1.00 13.99 201 THR A N 1
ATOM 1449 C CA . THR A 1 201 ? -0.954 -36.447 -15.594 1.00 14.14 201 THR A CA 1
ATOM 1450 C C . THR A 1 201 ? -2.136 -37.391 -15.575 1.00 11.97 201 THR A C 1
ATOM 1451 O O . THR A 1 201 ? -3.299 -37.013 -15.557 1.00 13.62 201 THR A O 1
ATOM 1455 N N . ASN A 1 202 ? -1.802 -38.673 -15.529 1.00 12.68 202 ASN A N 1
ATOM 1456 C CA . ASN A 1 202 ? -2.819 -39.713 -15.362 1.00 13.13 202 ASN A CA 1
ATOM 1457 C C . ASN A 1 202 ? -3.195 -40.024 -13.916 1.00 13.95 202 ASN A C 1
ATOM 1458 O O . ASN A 1 202 ? -3.988 -40.964 -13.646 1.00 17.19 202 ASN A O 1
ATOM 1463 N N . ARG A 1 203 ? -2.762 -39.186 -13.002 1.00 12.15 203 ARG A N 1
ATOM 1464 C CA . ARG A 1 203 ? -3.128 -39.342 -11.542 1.00 13.42 203 ARG A CA 1
ATOM 1465 C C . ARG A 1 203 ? -4.290 -38.412 -11.269 1.00 14.45 203 ARG A C 1
ATOM 1466 O O . ARG A 1 203 ? -4.084 -37.208 -11.204 1.00 13.87 203 ARG A O 1
ATOM 1474 N N . PRO A 1 204 ? -5.497 -38.944 -11.059 1.00 16.97 204 PRO A N 1
ATOM 1475 C CA . PRO A 1 204 ? -6.662 -38.036 -10.975 1.00 17.75 204 PRO A CA 1
ATOM 1476 C C . PRO A 1 204 ? -6.622 -37.023 -9.821 1.00 16.09 204 PRO A C 1
ATOM 1477 O O . PRO A 1 204 ? -7.132 -35.843 -9.929 1.00 16.24 204 PRO A O 1
ATOM 1481 N N . ASP A 1 205 ? -6.047 -37.408 -8.693 1.00 12.78 205 ASP A N 1
ATOM 1482 C CA . ASP A 1 205 ? -5.995 -36.418 -7.587 1.00 12.35 205 ASP A CA 1
ATOM 1483 C C . ASP A 1 205 ? -4.794 -35.445 -7.720 1.00 11.67 205 ASP A C 1
ATOM 1484 O O . ASP A 1 205 ? -4.629 -34.535 -6.884 1.00 11.51 205 ASP A O 1
ATOM 1489 N N . GLY A 1 206 ? -3.975 -35.643 -8.777 1.00 11.49 206 GLY A N 1
ATOM 1490 C CA . GLY A 1 206 ? -2.800 -34.846 -9.007 1.00 11.63 206 GLY A CA 1
ATOM 1491 C C . GLY A 1 206 ? -1.575 -35.388 -8.321 1.00 10.95 206 GLY A C 1
ATOM 1492 O O . GLY A 1 206 ? -1.668 -36.175 -7.350 1.00 12.17 206 GLY A O 1
ATOM 1493 N N . VAL A 1 207 ? -0.413 -34.979 -8.791 1.00 11.45 207 VAL A N 1
ATOM 1494 C CA . VAL A 1 207 ? 0.817 -35.344 -8.173 1.00 11.76 207 VAL A CA 1
ATOM 1495 C C . VAL A 1 207 ? 0.808 -34.861 -6.725 1.00 12.86 207 VAL A C 1
ATOM 1496 O O . VAL A 1 207 ? 0.568 -33.673 -6.419 1.00 12.58 207 VAL A O 1
ATOM 1500 N N . CYS A 1 208 ? 1.106 -35.785 -5.798 1.00 12.31 208 CYS A N 1
ATOM 1501 C CA . CYS A 1 208 ? 1.068 -35.480 -4.369 1.00 13.46 208 CYS A CA 1
ATOM 1502 C C . CYS A 1 208 ? -0.295 -35.012 -3.870 1.00 11.33 208 CYS A C 1
ATOM 1503 O O . CYS A 1 208 ? -0.395 -34.378 -2.794 1.00 11.37 208 CYS A O 1
ATOM 1506 N N . ALA A 1 209 ? -1.357 -35.366 -4.597 1.00 11.13 209 ALA A N 1
ATOM 1507 C CA . ALA A 1 209 ? -2.752 -35.021 -4.310 1.00 10.46 209 ALA A CA 1
ATOM 1508 C C . ALA A 1 209 ? -3.040 -33.515 -4.458 1.00 10.88 209 ALA A C 1
ATOM 1509 O O . ALA A 1 209 ? -4.017 -32.977 -3.861 1.00 12.22 209 ALA A O 1
ATOM 1511 N N . ILE A 1 210 ? -2.248 -32.836 -5.264 1.00 11.27 210 ILE A N 1
ATOM 1512 C CA . ILE A 1 210 ? -2.320 -31.380 -5.343 1.00 11.04 210 ILE A CA 1
ATOM 1513 C C . ILE A 1 210 ? -3.691 -30.877 -5.778 1.00 11.70 210 ILE A C 1
ATOM 1514 O O . ILE A 1 210 ? -4.097 -29.748 -5.401 1.00 12.86 210 ILE A O 1
ATOM 1519 N N . ASP A 1 211 ? -4.430 -31.616 -6.620 1.00 12.57 211 ASP A N 1
ATOM 1520 C CA . ASP A 1 211 ? -5.674 -31.048 -6.977 1.00 14.92 211 ASP A CA 1
ATOM 1521 C C . ASP A 1 211 ? -6.873 -31.397 -6.073 1.00 12.31 211 ASP A C 1
ATOM 1522 O O . ASP A 1 211 ? -8.016 -30.977 -6.331 1.00 13.91 211 ASP A O 1
ATOM 1527 N N . ALA A 1 212 ? -6.636 -32.045 -4.921 1.00 12.99 212 ALA A N 1
ATOM 1528 C CA . ALA A 1 212 ? -7.737 -32.499 -4.085 1.00 12.72 212 ALA A CA 1
ATOM 1529 C C . ALA A 1 212 ? -8.307 -31.462 -3.148 1.00 12.21 212 ALA A C 1
ATOM 1530 O O . ALA A 1 212 ? -9.476 -31.588 -2.741 1.00 13.54 212 ALA A O 1
ATOM 1532 N N . TRP A 1 213 ? -7.491 -30.495 -2.722 1.00 11.18 213 TRP A N 1
ATOM 1533 C CA . TRP A 1 213 ? -7.849 -29.650 -1.546 1.00 11.47 213 TRP A CA 1
ATOM 1534 C C . TRP A 1 213 ? -7.546 -28.186 -1.811 1.00 11.47 213 TRP A C 1
ATOM 1535 O O . TRP A 1 213 ? -7.004 -27.487 -0.941 1.00 14.03 213 TRP A O 1
ATOM 1546 N N . GLY A 1 214 ? -7.910 -27.655 -2.965 1.00 10.72 214 GLY A N 1
ATOM 1547 C CA . GLY A 1 214 ? -7.608 -26.218 -3.246 1.00 10.57 214 GLY A CA 1
ATOM 1548 C C . GLY A 1 214 ? -8.619 -25.308 -2.552 1.00 10.39 214 GLY A C 1
ATOM 1549 O O . GLY A 1 214 ? -9.836 -25.619 -2.510 1.00 11.15 214 GLY A O 1
ATOM 1550 N N . SER A 1 215 ? -8.169 -24.162 -2.066 1.00 10.11 215 SER A N 1
ATOM 1551 C CA . SER A 1 215 ? -9.129 -23.141 -1.608 1.00 10.85 215 SER A CA 1
ATOM 1552 C C . SER A 1 215 ? -8.469 -21.801 -1.656 1.00 9.66 215 SER A C 1
ATOM 1553 O O . SER A 1 215 ? -7.221 -21.734 -1.644 1.00 10.42 215 SER A O 1
ATOM 1556 N N . TYR A 1 216 ? -9.283 -20.760 -1.589 1.00 9.69 216 TYR A N 1
ATOM 1557 C CA . TYR A 1 216 ? -8.731 -19.407 -1.659 1.00 9.71 216 TYR A CA 1
ATOM 1558 C C . TYR A 1 216 ? -9.629 -18.417 -0.972 1.00 9.24 216 TYR A C 1
ATOM 1559 O O . TYR A 1 216 ? -10.844 -18.633 -0.892 1.00 10.26 216 TYR A O 1
ATOM 1568 N N . PRO A 1 217 ? -9.052 -17.337 -0.448 1.00 9.48 217 PRO A N 1
ATOM 1569 C CA . PRO A 1 217 ? -9.793 -16.369 0.312 1.00 9.76 217 PRO A CA 1
ATOM 1570 C C . PRO A 1 217 ? -10.403 -15.324 -0.637 1.00 10.06 217 PRO A C 1
ATOM 1571 O O . PRO A 1 217 ? -9.867 -15.017 -1.681 1.00 11.45 217 PRO A O 1
ATOM 1575 N N . THR A 1 218 ? -11.556 -14.812 -0.245 1.00 11.12 218 THR A N 1
ATOM 1576 C CA . THR A 1 218 ? -12.230 -13.802 -1.083 1.00 11.68 218 THR A CA 1
ATOM 1577 C C . THR A 1 218 ? -12.399 -12.491 -0.262 1.00 10.82 218 THR A C 1
ATOM 1578 O O . THR A 1 218 ? -12.365 -12.485 1.002 1.00 11.54 218 THR A O 1
ATOM 1582 N N . LYS A 1 219 ? -12.592 -11.380 -0.947 1.00 11.94 219 LYS A N 1
ATOM 1583 C CA . LYS A 1 219 ? -12.679 -10.069 -0.307 1.00 11.77 219 LYS A CA 1
ATOM 1584 C C . LYS A 1 219 ? -13.695 -9.230 -1.027 1.00 12.18 219 LYS A C 1
ATOM 1585 O O . LYS A 1 219 ? -13.756 -9.176 -2.286 1.00 15.40 219 LYS A O 1
ATOM 1591 N N . SER A 1 220 ? -14.489 -8.527 -0.258 1.00 14.30 220 SER A N 1
ATOM 1592 C CA . SER A 1 220 ? -15.480 -7.499 -0.825 1.00 16.29 220 SER A CA 1
ATOM 1593 C C . SER A 1 220 ? -14.716 -6.282 -1.366 1.00 16.84 220 SER A C 1
ATOM 1594 O O . SER A 1 220 ? -13.739 -5.818 -0.727 1.00 18.32 220 SER A O 1
ATOM 1597 N N . THR A 1 221 ? -15.133 -5.760 -2.511 1.00 15.92 221 THR A N 1
ATOM 1598 C CA . THR A 1 221 ? -14.479 -4.637 -3.152 1.00 16.57 221 THR A CA 1
ATOM 1599 C C . THR A 1 221 ? -15.586 -3.690 -3.594 1.00 16.61 221 THR A C 1
ATOM 1600 O O . THR A 1 221 ? -16.772 -3.966 -3.429 1.00 19.46 221 THR A O 1
ATOM 1604 N N . SER A 1 222 ? -15.204 -2.518 -4.116 1.00 16.02 222 SER A N 1
ATOM 1605 C CA . SER A 1 222 ? -16.177 -1.534 -4.626 1.00 19.23 222 SER A CA 1
ATOM 1606 C C . SER A 1 222 ? -17.088 -2.103 -5.724 1.00 21.41 222 SER A C 1
ATOM 1607 O O . SER A 1 222 ? -16.756 -3.123 -6.393 1.00 24.44 222 SER A O 1
#

Nearest PDB structures (foldseek):
  3u8e-assembly1_A  TM=1.005E+00  e=3.821E-53  Crocus sativus
  1s4v-assembly1_A  TM=9.444E-01  e=3.818E-29  Ricinus communis
  6ycf-assembly1_A  TM=9.241E-01  e=6.474E-28  Ananas comosus
  4axm-assembly2_B  TM=9.291E-01  e=9.051E-27  Homo sapiens
  2fo5-assembly4_D  TM=9.414E-01  e=4.520E-26  Hordeum vulgare

InterPro domains:
  IPR000169 Cysteine peptidase, cysteine active site [PS00139] (19-30)
  IPR000668 Peptidase C1A, papain C-terminal [PF00112] (2-217)
  IPR000668 Peptidase C1A, papain C-terminal [PR00705] (19-34)
  IPR000668 Peptidase C1A, papain C-terminal [PR00705] (162-172)
  IPR000668 Peptidase C1A, papain C-terminal [PR00705] (178-184)
  IPR000668 Peptidase C1A, papain C-terminal [SM00645] (1-218)
  IPR013128 Peptidase C1A [PTHR12411] (4-210)
  IPR025661 Cysteine peptidase, asparagine active site [PS00640] (178-197)
  IPR038765 Papain-like cysteine peptidase superfamily [SSF54001] (2-218)
  IPR039417 Papain-like cysteine endopeptidase [cd02248] (2-217)

Solvent-accessible surface area: 9383 Å² total; per-residue (Å²): 89,71,94,64,21,29,21,90,175,118,42,2,20,12,77,24,47,93,26,50,115,44,45,54,9,33,1,16,10,0,6,7,0,0,6,0,16,3,12,74,45,54,74,97,83,51,25,5,0,4,3,1,0,0,20,30,52,86,77,33,57,8,19,45,0,0,108,22,0,56,103,44,41,0,0,0,13,42,91,64,10,83,63,86,2,86,70,35,118,47,60,108,151,68,87,81,11,4,152,10,82,19,73,54,95,13,85,73,47,44,76,26,1,25,85,6,0,26,113,4,0,0,0,0,24,0,40,14,83,14,93,55,0,89,126,18,92,22,137,37,56,16,58,4,113,67,15,41,33,74,36,88,65,34,76,32,10,2,3,0,0,0,3,0,61,128,36,127,114,19,25,43,2,8,0,16,4,8,49,5,86,177,12,11,50,100,0,22,0,41,0,69,36,110,38,140,53,122,34,6,0,0,0,1,8,11,122,2,4,15,0,46,49,88,89,177

Sequence (216 aa):
APASIDWRKKGAVTSVKDQGACGMCWAFGATGAIEGIDAITTGRLISVSEQQIVDCDTGGDADDAFRWVITNGGIASDANYPYTGVDGTCDLNKKPIIAARIDGYTNVPNSSSSALLDAVAKQPVSVNIYTSSTSFQLYTGPGIFAGSSCSDDPATVDHTVLIVGYGSNGTNADYWIVKNSWGTEWGIDGYILIRRNTNRPDGVCAIDAWGSYPTKSTS

Organism: Crocus sativus (NCBI:txid82528)

B-factor: mean 16.01, std 9.47, range [6.93, 147.4]

Radius of gyration: 16.16 Å; Cα contacts (8 Å, |Δi|>4): 550; chains: 1; bounding box: 34×40×48 Å

CATH classification: 3.90.70.10

Foldseek 3Di:
DDQKDFCVVVLQFDAAAALDPFPWQAAAQLQSLQQWQQCVFPVDRFRFDSLLLQQVDDNDHSVSSLVVQAVLQATHTCVFPPDDRYHDHHDSPTDGDTHFHFKDWFALFLVSVQVVLVVTKKKFFFAQPDVCNAQAADPAEDAQPVADQPPVRTDGIWIFRMWHAPDVQGTWTWIAANNALNHYPRRIHTYDDPDPRSCGRRSGSHTIMHTHHDHD